Protein 6ZT4 (pdb70)

Radius of gyration: 31.02 Å; Cα contacts (8 Å, |Δi|>4): 1263; chains: 2; bounding box: 43×55×94 Å

Nearest PDB structures (foldseek):
  6zt4-assembly1_A  TM=1.006E+00  e=1.379E-36  Mycolicibacterium smegmatis MC2 155
  2bm6-assembly1_A  TM=9.956E-01  e=8.628E-24  Mycobacterium tuberculosis H37Rv
  5dqa-assembly3_C-2  TM=6.116E-01  e=6.466E-16  synthetic construct
  5dqa-assembly1_B-2  TM=6.205E-01  e=1.721E-15  synthetic construct
  2xt4-assembly1_A  TM=6.250E-01  e=3.344E-12  Xanthomonas albilineans

B-factor: mean 35.79, std 12.95, range [14.6, 88.9]

Secondary structure (DSSP, 8-state):
-EEES-EEES-B-TT-B-TT-EEES-EEES-B-TT-B-TT-EEES-EEES-B-TT-B-TT-EEES-B-TT-B-TT-B--S-EEES-B-TT-B-TT-B-TT-B-TT-B-TT-B-TT-B-TT-B-TT-B-TT-B-TT-B-TT-B-TT-B--TTHHHHSB-TT-EE-HHHHHHHHHHTT-EE-/-EEEEEEEES-B-TT-B-TT-EEEEEEEES-B-TT-B-TT-EEES-EEES-B-TT-B-TT-EEES-B-TT-B-TT-B--S-EEES-B-TT-B-TT-B-TT-B-TT-B-TT-B-TT-B-TT-B-TT-B-TT-B-TT-B-TT-B-TT-B--TTHHHHSB-TT-EE-HHHHHHHHHHTT-EE--

Sequence (361 aa):
TVWADEEFAGRRDFRDEDLSRIIRTERVVFTECDFSGVDLSESEHHGSAFRNCTFRRSTIWHSTFTNNCSLLGSVFTECRIRPVTFVECDFTLAVLGGCDLRAVDLSDCRLREVSLVGADLRKAVLRRADLTGSSRVQDARLEEADLRGTRVDPTTFWTTAKVRGAKIDIEQALAYAAAHGLAVHTVWADEEFAGRDFRDEDLSSRIRTERVVFTECDFSGVDLSESEHHGSAFRNCTFRRSTIWHSTFTNCSLLGSVFTECRIRPVTFVECDFTLAVLGGCDLRAVDLSDCRLREVSLVGADLRKAVLRRADLTGSSRVQDARLEEADLRGTRVDPTTFWTTAKVRGAKIDIEQALAYAAAHGLAVHG

Organism: Mycolicibacterium smegmatis (strain ATCC 700084 / mc(2)155) (NCBI:txid246196)

InterPro domains:
  IPR001646 Pentapeptide repeat [PF13599] (69-141)
  IPR051082 Pentapeptide repeat and BTB/POZ domain-containing protein [PTHR14136] (21-171)

Foldseek 3Di:
DEAEPEEAEPAECELPELDQYEYELYEYHQYECAQYEPDLYEYENYEQALYECHCYENENYAHANYENHLYEQHNYNYPPYHYHQYEDANYEQDLHECDQHECANYEQALYECALPEHDQYEHALYENENYHQANYEHDLYACENYHYDLCCLVGYHHHNYHYDPVVVQSNCVSVPDDRD/DEAEDEEAEQAECELPELDQYEYEQYEYYQYECANYEPHLYEYHNYEQALYEQHCYENENYAYANYENHLYEQHNYNYPPYHYHQYEDHNYEQDLHECDQHECDNYEQALYECHLPEHDQYEHALYENENYHAANYECALYANENYHYDLVCLVGHHHHNYHYDPVVVQSNCVSVPDPDDD

Solvent-accessible surface area: 16389 Å² total; per-residue (Å²): 122,81,52,38,97,93,125,35,72,63,108,77,1,128,115,77,108,20,41,176,7,88,0,34,128,0,35,4,36,116,2,41,2,22,34,1,54,3,17,79,3,67,2,53,29,2,8,2,96,83,2,35,0,106,168,0,11,1,81,107,1,43,2,33,110,3,25,1,62,14,0,36,3,33,121,10,132,5,78,60,21,66,12,61,113,3,42,5,12,98,1,54,4,20,58,4,51,4,102,62,5,67,3,16,62,2,95,1,94,91,0,21,0,52,36,0,25,0,81,124,0,36,0,84,139,4,26,2,24,38,16,162,7,105,80,0,87,0,34,92,0,8,0,72,48,6,152,22,39,95,80,5,6,78,51,8,97,9,161,24,0,80,0,37,49,127,12,0,29,38,13,0,54,31,49,29,8,37,45,107,126,78,60,41,97,76,119,57,74,61,31,90,19,136,113,85,110,15,37,173,10,92,0,35,138,0,32,2,32,112,2,47,2,25,34,0,54,3,16,85,2,67,1,46,37,3,10,2,95,80,1,32,3,101,151,0,30,2,106,89,2,42,6,25,95,4,28,1,67,15,0,34,6,47,97,10,159,6,89,78,23,64,17,63,106,4,47,4,13,96,0,53,5,19,58,4,58,3,89,64,8,72,3,16,63,3,93,2,73,83,0,18,0,49,33,0,15,1,89,132,0,52,1,78,124,4,25,2,17,39,15,126,6,84,94,0,107,0,46,91,0,14,0,52,44,7,154,21,39,90,81,6,6,77,41,8,90,10,162,24,0,78,0,37,76,139,10,0,43,35,12,0,54,28,40,29,7,39,44,68,111

Structure (mmCIF, N/CA/C/O backbone):
data_6ZT4
#
_entry.id   6ZT4
#
_cell.length_a   31.006
_cell.length_b   85.731
_cell.length_c   66.336
_cell.angle_alpha   90.000
_cell.angle_beta   92.400
_cell.angle_gamma   90.000
#
_symmetry.space_group_name_H-M   'P 1 21 1'
#
loop_
_entity.id
_entity.type
_entity.pdbx_description
1 polymer 'Pentapeptide repeat protein MfpA'
2 non-polymer 1,2-ETHANEDIOL
3 water water
#
loop_
_atom_site.group_PDB
_atom_site.id
_atom_site.type_symbol
_atom_site.label_atom_id
_atom_site.label_alt_id
_atom_site.label_comp_id
_atom_site.label_asym_id
_atom_site.label_entity_id
_atom_site.label_seq_id
_atom_site.pdbx_PDB_ins_code
_atom_site.Cartn_x
_atom_site.Cartn_y
_atom_site.Cartn_z
_atom_site.occupancy
_atom_site.B_iso_or_equiv
_atom_site.auth_seq_id
_atom_site.auth_comp_id
_atom_site.auth_asym_id
_atom_site.auth_atom_id
_atom_site.pdbx_PDB_model_num
ATOM 1 N N . THR A 1 11 ? -7.114 -9.429 65.887 1.00 51.69 10 THR A N 1
ATOM 2 C CA . THR A 1 11 ? -6.571 -10.802 65.600 1.00 48.82 10 THR A CA 1
ATOM 3 C C . THR A 1 11 ? -5.256 -10.669 64.831 1.00 45.39 10 THR A C 1
ATOM 4 O O . THR A 1 11 ? -5.265 -10.059 63.738 1.00 44.18 10 THR A O 1
ATOM 8 N N . VAL A 1 12 ? -4.179 -11.234 65.376 1.00 44.22 11 VAL A N 1
ATOM 9 C CA . VAL A 1 12 ? -2.804 -11.195 64.795 1.00 41.98 11 VAL A CA 1
ATOM 10 C C . VAL A 1 12 ? -2.246 -12.620 64.762 1.00 40.54 11 VAL A C 1
ATOM 11 O O . VAL A 1 12 ? -2.088 -13.179 65.863 1.00 42.41 11 VAL A O 1
ATOM 15 N N . TRP A 1 13 ? -1.972 -13.171 63.580 1.00 37.98 12 TRP A N 1
ATOM 16 C CA . TRP A 1 13 ? -1.286 -14.476 63.385 1.00 37.19 12 TRP A CA 1
ATOM 17 C C . TRP A 1 13 ? 0.172 -14.215 62.994 1.00 36.37 12 TRP A C 1
ATOM 18 O O . TRP A 1 13 ? 0.428 -13.370 62.114 1.00 35.36 12 TRP A O 1
ATOM 29 N N . ALA A 1 14 ? 1.104 -14.942 63.598 1.00 37.21 13 ALA A N 1
ATOM 30 C CA . ALA A 1 14 ? 2.549 -14.758 63.362 1.00 37.66 13 ALA A CA 1
ATOM 31 C C . ALA A 1 14 ? 3.249 -16.113 63.357 1.00 38.74 13 ALA A C 1
ATOM 32 O O . ALA A 1 14 ? 2.919 -16.929 64.214 1.00 39.39 13 ALA A O 1
ATOM 34 N N . ASP A 1 15 ? 4.216 -16.282 62.443 1.00 39.32 14 ASP A N 1
ATOM 35 C CA . ASP A 1 15 ? 5.197 -17.400 62.401 1.00 41.75 14 ASP A CA 1
ATOM 36 C C . ASP A 1 15 ? 4.453 -18.729 62.465 1.00 42.47 14 ASP A C 1
ATOM 37 O O . ASP A 1 15 ? 4.872 -19.588 63.235 1.00 44.72 14 ASP A O 1
ATOM 42 N N . GLU A 1 16 ? 3.366 -18.844 61.708 1.00 40.76 15 GLU A N 1
ATOM 43 C CA . GLU A 1 16 ? 2.499 -20.042 61.622 1.00 41.65 15 GLU A CA 1
ATOM 44 C C . GLU A 1 16 ? 2.533 -20.514 60.172 1.00 40.34 15 GLU A C 1
ATOM 45 O O . GLU A 1 16 ? 2.803 -19.688 59.277 1.00 38.62 15 GLU A O 1
ATOM 51 N N . GLU A 1 17 ? 2.233 -21.787 59.956 1.00 41.13 16 GLU A N 1
ATOM 52 C CA . GLU A 1 17 ? 1.952 -22.334 58.613 1.00 40.77 16 GLU A CA 1
ATOM 53 C C . GLU A 1 17 ? 0.559 -22.979 58.628 1.00 39.67 16 GLU A C 1
ATOM 54 O O . GLU A 1 17 ? 0.261 -23.754 59.571 1.00 40.51 16 GLU A O 1
ATOM 60 N N . PHE A 1 18 ? -0.290 -22.600 57.676 1.00 37.07 17 PHE A N 1
ATOM 61 C CA . PHE A 1 18 ? -1.620 -23.205 57.433 1.00 36.44 17 PHE A CA 1
ATOM 62 C C . PHE A 1 18 ? -1.581 -23.849 56.047 1.00 35.96 17 PHE A C 1
ATOM 63 O O . PHE A 1 18 ? -1.277 -23.137 55.078 1.00 35.21 17 PHE A O 1
ATOM 71 N N . ALA A 1 19 ? -1.871 -25.145 55.944 1.00 36.82 18 ALA A N 1
ATOM 72 C CA . ALA A 1 19 ? -1.972 -25.874 54.663 1.00 36.91 18 ALA A CA 1
ATOM 73 C C . ALA A 1 19 ? -3.357 -26.523 54.548 1.00 36.63 18 ALA A C 1
ATOM 74 O O . ALA A 1 19 ? -3.840 -27.101 55.573 1.00 38.13 18 ALA A O 1
ATOM 76 N N . GLY A 1 20 ? -3.955 -26.408 53.366 1.00 35.31 19 GLY A N 1
ATOM 77 C CA . GLY A 1 20 ? -5.212 -27.068 52.980 1.00 35.80 19 GLY A CA 1
ATOM 78 C C . GLY A 1 20 ? -6.378 -26.659 53.861 1.00 35.35 19 GLY A C 1
ATOM 79 O O . GLY A 1 20 ? -7.269 -27.510 54.132 1.00 36.61 19 GLY A O 1
ATOM 80 N N . ARG A 1 21 ? -6.388 -25.401 54.308 1.00 33.82 20 ARG A N 1
ATOM 81 C CA A ARG A 1 21 ? -7.430 -24.847 55.213 0.50 33.87 20 ARG A CA 1
ATOM 82 C CA B ARG A 1 21 ? -7.437 -24.859 55.212 0.50 33.78 20 ARG A CA 1
ATOM 83 C C . ARG A 1 21 ? -8.556 -24.273 54.345 1.00 33.29 20 ARG A C 1
ATOM 84 O O . ARG A 1 21 ? -8.250 -23.653 53.298 1.00 31.94 20 ARG A O 1
ATOM 99 N N . ASP A 1 22 ? -9.796 -24.503 54.752 1.00 34.45 21 ASP A N 1
ATOM 100 C CA . ASP A 1 22 ? -11.016 -23.930 54.138 1.00 34.94 21 ASP A CA 1
ATOM 101 C C . ASP A 1 22 ? -11.390 -22.698 54.954 1.00 35.13 21 ASP A C 1
ATOM 102 O O . ASP A 1 22 ? -11.786 -22.871 56.114 1.00 36.40 21 ASP A O 1
ATOM 107 N N . PHE A 1 23 ? -11.246 -21.503 54.373 1.00 34.20 22 PHE A N 1
ATOM 108 C CA . PHE A 1 23 ? -11.637 -20.215 55.008 1.00 35.06 22 PHE A CA 1
ATOM 109 C C . PHE A 1 23 ? -12.893 -19.643 5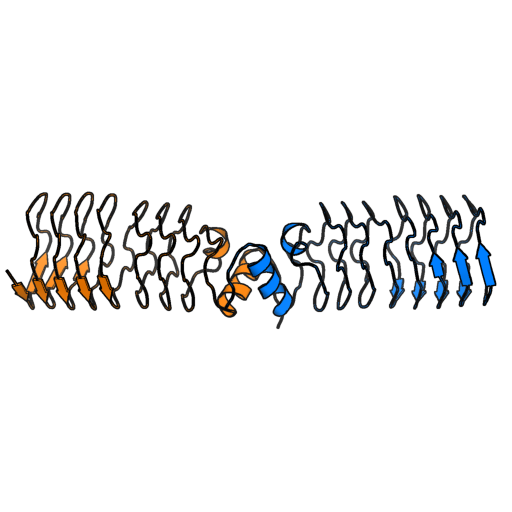4.342 1.00 37.25 22 PHE A C 1
ATOM 110 O O . PHE A 1 23 ? -13.285 -18.512 54.680 1.00 38.39 22 PHE A O 1
ATOM 118 N N . ARG A 1 24 ? -13.533 -20.404 53.454 1.00 38.13 23 ARG A N 1
ATOM 119 C CA . ARG A 1 24 ? -14.573 -19.868 52.541 1.00 40.71 23 ARG A CA 1
ATOM 120 C C . ARG A 1 24 ? -15.604 -19.056 53.316 1.00 44.15 23 ARG A C 1
ATOM 121 O O . ARG A 1 24 ? -16.040 -19.496 54.396 1.00 45.30 23 ARG A O 1
ATOM 129 N N . ASP A 1 25 ? -15.919 -17.881 52.758 1.00 46.66 24 ASP A N 1
ATOM 130 C CA . ASP A 1 25 ? -16.992 -16.943 53.185 1.00 51.33 24 ASP A CA 1
ATOM 131 C C . ASP A 1 25 ? -16.825 -16.580 54.664 1.00 52.28 24 ASP A C 1
ATOM 132 O O . ASP A 1 25 ? -17.796 -16.097 55.229 1.00 55.77 24 ASP A O 1
ATOM 137 N N . GLU A 1 26 ? -15.627 -16.745 55.241 1.00 49.85 25 GLU A N 1
ATOM 138 C CA . GLU A 1 26 ? -15.296 -16.282 56.616 1.00 51.31 25 GLU A CA 1
ATOM 139 C C . GLU A 1 26 ? -14.997 -14.783 56.569 1.00 51.30 25 GLU A C 1
ATOM 140 O O . GLU A 1 26 ? -14.575 -14.275 55.529 1.00 49.55 25 GLU A O 1
ATOM 146 N N . ASP A 1 27 ? -15.244 -14.109 57.684 1.00 32.44 26 ASP A N 1
ATOM 147 C CA . ASP A 1 27 ? -14.956 -12.669 57.863 1.00 32.19 26 ASP A CA 1
ATOM 148 C C . ASP A 1 27 ? -13.569 -12.540 58.498 1.00 30.32 26 ASP A C 1
ATOM 149 O O . ASP A 1 27 ? -13.452 -12.683 59.730 1.00 31.12 26 ASP A O 1
ATO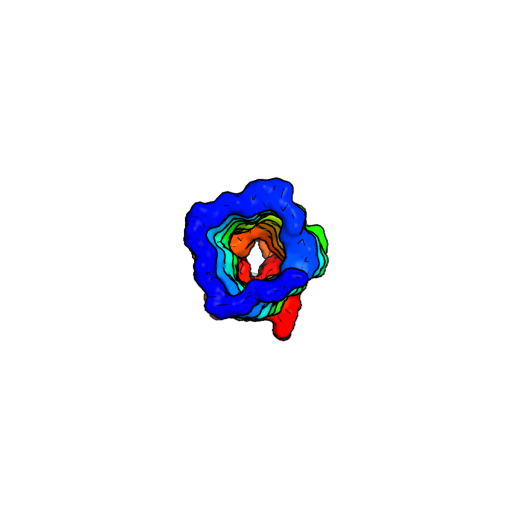M 154 N N . LEU A 1 28 ? -12.573 -12.276 57.674 1.00 28.29 27 LEU A N 1
ATOM 155 C CA . LEU A 1 28 ? -11.174 -12.078 58.100 1.00 27.07 27 LEU A CA 1
ATOM 156 C C . LEU A 1 28 ? -10.830 -10.593 57.957 1.00 26.67 27 LEU A C 1
ATOM 157 O O . LEU A 1 28 ? -9.634 -10.278 57.806 1.00 25.33 27 LEU A O 1
ATOM 162 N N . SER A 1 29 ? -11.831 -9.698 57.985 1.00 27.07 28 SER A N 1
ATOM 163 C CA . SER A 1 29 ? -11.560 -8.250 57.821 1.00 26.47 28 SER A CA 1
ATOM 164 C C . SER A 1 29 ? -10.648 -7.800 58.968 1.00 27.20 28 SER A C 1
ATOM 165 O O . SER A 1 29 ? -10.827 -8.269 60.107 1.00 26.77 28 SER A O 1
ATOM 168 N N . ARG A 1 30 ? -9.653 -6.974 58.636 1.00 27.00 29 ARG A N 1
ATOM 169 C CA . ARG A 1 30 ? -8.722 -6.326 59.597 1.00 28.64 29 ARG A CA 1
ATOM 170 C C . ARG A 1 30 ? -7.830 -7.320 60.330 1.00 28.34 29 ARG A C 1
ATOM 171 O O . ARG A 1 30 ? -7.258 -6.927 61.320 1.00 29.37 29 ARG A O 1
ATOM 179 N N A ILE A 1 31 ? -7.722 -8.561 59.865 0.50 27.29 30 ILE A N 1
ATOM 180 N N B ILE A 1 31 ? -7.724 -8.568 59.874 0.50 27.52 30 ILE A N 1
ATOM 181 C CA A ILE A 1 31 ? -6.738 -9.520 60.438 0.50 27.55 30 ILE A CA 1
ATOM 182 C CA B ILE A 1 31 ? -6.732 -9.508 60.469 0.50 27.94 30 ILE A CA 1
ATOM 183 C C A ILE A 1 31 ? -5.334 -9.010 60.072 0.50 27.12 30 ILE A C 1
ATOM 184 C C B ILE A 1 31 ? -5.334 -9.006 60.078 0.50 27.33 30 ILE A C 1
ATOM 185 O O A ILE A 1 31 ? -5.197 -8.331 59.028 0.50 25.95 30 ILE A O 1
ATOM 186 O O B ILE A 1 31 ? -5.200 -8.334 59.027 0.50 26.13 30 ILE A O 1
ATOM 195 N N . ARG A 1 32 ? -4.355 -9.265 60.935 1.00 27.84 31 ARG A N 1
ATOM 196 C CA . ARG A 1 32 ? -2.928 -8.991 60.655 1.00 28.08 31 ARG A CA 1
ATOM 197 C C . ARG A 1 32 ? -2.167 -10.324 60.643 1.00 27.57 31 ARG A C 1
ATOM 198 O O . ARG A 1 32 ? -2.426 -11.136 61.538 1.00 27.37 31 ARG A O 1
ATOM 206 N N . THR A 1 33 ? -1.304 -10.548 59.641 1.00 26.46 32 THR A N 1
ATOM 207 C CA . THR A 1 33 ? -0.402 -11.728 59.573 1.00 27.54 32 THR A CA 1
ATOM 208 C C . THR A 1 33 ? 1.026 -11.232 59.395 1.00 28.52 32 THR A C 1
ATOM 209 O O . THR A 1 33 ? 1.244 -10.262 58.620 1.00 27.90 32 THR A O 1
ATOM 213 N N . GLU A 1 34 ? 1.938 -11.835 60.141 1.00 30.56 33 GLU A N 1
ATOM 214 C CA . GLU A 1 34 ? 3.388 -11.534 60.104 1.00 32.34 33 GLU A CA 1
ATOM 215 C C . GLU A 1 34 ? 4.125 -12.867 59.956 1.00 32.39 33 GLU A C 1
ATOM 216 O O . GLU A 1 34 ? 4.033 -13.716 60.863 1.00 32.61 33 GLU A O 1
ATOM 222 N N . ARG A 1 35 ? 4.767 -13.053 58.799 1.00 31.57 34 ARG A N 1
ATOM 223 C CA . ARG A 1 35 ? 5.528 -14.273 58.442 1.00 32.55 34 ARG A CA 1
ATOM 224 C C . ARG A 1 35 ? 4.625 -15.497 58.632 1.00 31.55 34 ARG A C 1
ATOM 225 O O . ARG A 1 35 ? 5.063 -16.462 59.245 1.00 32.96 34 ARG A O 1
ATOM 233 N N . VAL A 1 36 ? 3.405 -15.448 58.108 1.00 29.36 35 VAL A N 1
ATOM 234 C CA . VAL A 1 36 ? 2.490 -16.624 58.019 1.00 29.35 35 VAL A CA 1
ATOM 235 C C . VAL A 1 36 ? 2.577 -17.208 56.600 1.00 28.84 35 VAL A C 1
ATOM 236 O O . VAL A 1 36 ? 2.618 -16.420 55.628 1.00 27.61 35 VAL A O 1
ATOM 240 N N . VAL A 1 37 ? 2.667 -18.543 56.492 1.00 29.83 36 VAL A N 1
ATOM 241 C CA . VAL A 1 37 ? 2.609 -19.278 55.195 1.00 29.80 36 VAL A CA 1
ATOM 242 C C . VAL A 1 37 ? 1.226 -19.912 55.090 1.00 29.32 36 VAL A C 1
ATOM 243 O O . VAL A 1 37 ? 0.861 -20.715 55.993 1.00 29.74 36 VAL A O 1
ATOM 247 N N . PHE A 1 38 ? 0.492 -19.551 54.032 1.00 27.91 37 PHE A N 1
ATOM 248 C CA . PHE A 1 38 ? -0.761 -20.221 53.625 1.00 27.84 37 PHE A CA 1
ATOM 249 C C . PHE A 1 38 ? -0.452 -21.037 52.373 1.00 28.60 37 PHE A C 1
ATOM 250 O O . PHE A 1 38 ? -0.137 -20.423 51.344 1.00 27.46 37 PHE A O 1
ATOM 258 N N . THR A 1 39 ? -0.555 -22.362 52.443 1.00 30.27 38 THR A N 1
ATOM 259 C CA . THR A 1 39 ? -0.373 -23.263 51.275 1.00 31.63 38 THR A CA 1
ATOM 260 C C . THR A 1 39 ? -1.701 -23.927 50.908 1.00 32.13 38 THR A C 1
ATOM 261 O O . THR A 1 39 ? -2.272 -24.644 51.756 1.00 32.07 38 THR A O 1
ATOM 265 N N . GLU A 1 40 ? -2.167 -23.687 49.679 1.00 31.69 39 GLU A N 1
ATOM 266 C CA . GLU A 1 40 ? -3.386 -24.321 49.110 1.00 33.30 39 GLU A CA 1
ATOM 267 C C . GLU A 1 40 ? -4.588 -24.090 50.040 1.00 32.80 39 GLU A C 1
ATOM 268 O O . GLU A 1 40 ? -5.343 -25.043 50.286 1.00 34.30 39 GLU A O 1
ATOM 274 N N . CYS A 1 41 ? -4.729 -22.868 50.553 1.00 31.11 40 CYS A N 1
ATOM 275 C CA . CYS A 1 41 ? -5.868 -22.417 51.385 1.00 30.87 40 CYS A CA 1
ATOM 276 C C . CYS A 1 41 ? -6.929 -21.767 50.490 1.00 29.89 40 CYS A C 1
ATOM 277 O O . CYS A 1 41 ? -6.582 -21.232 49.410 1.00 28.11 40 CYS A O 1
ATOM 280 N N . ASP A 1 42 ? -8.193 -21.981 50.864 1.00 30.38 41 ASP A N 1
ATOM 281 C CA . ASP A 1 42 ? -9.384 -21.568 50.086 1.00 30.45 41 ASP A CA 1
ATOM 282 C C . ASP A 1 42 ? -9.954 -20.319 50.756 1.00 28.98 41 ASP A C 1
ATOM 283 O O . ASP A 1 42 ? -10.599 -20.449 51.818 1.00 29.56 41 ASP A O 1
ATOM 288 N N . PHE A 1 43 ? -9.698 -19.158 50.165 1.00 27.56 42 PHE A N 1
ATOM 289 C CA . PHE A 1 43 ? -10.215 -17.847 50.622 1.00 26.68 42 PHE A CA 1
ATOM 290 C C . PHE A 1 43 ? -11.360 -17.391 49.703 1.00 27.18 42 PHE A C 1
ATOM 291 O O . PHE A 1 43 ? -11.706 -16.186 49.710 1.00 26.49 42 PHE A O 1
ATOM 299 N N . SER A 1 44 ? -11.973 -18.312 48.959 1.00 28.44 43 SER A N 1
ATOM 300 C CA . SER A 1 44 ? -13.119 -18.003 48.061 1.00 29.60 43 SER A CA 1
ATOM 301 C C . SER A 1 44 ? -14.195 -17.266 48.859 1.00 29.29 43 SER A C 1
ATOM 302 O O . SER A 1 44 ? -14.616 -17.806 49.902 1.00 30.06 43 SER A O 1
ATOM 305 N N . GLY A 1 45 ? -14.617 -16.101 48.370 1.00 28.99 44 GLY A N 1
ATOM 306 C CA . GLY A 1 45 ? -15.690 -15.291 48.972 1.00 30.07 44 GLY A CA 1
ATOM 307 C C . GLY A 1 45 ? -15.350 -14.711 50.338 1.00 29.70 44 GLY A C 1
ATOM 308 O O . GLY A 1 45 ? -16.265 -14.162 50.973 1.00 31.55 44 GLY A O 1
ATOM 309 N N . VAL A 1 46 ? -14.085 -14.739 50.771 1.00 28.02 45 VAL A N 1
ATOM 310 C CA . VAL A 1 46 ? -13.699 -14.242 52.115 1.00 27.34 45 VAL A CA 1
ATOM 311 C C . VAL A 1 46 ? -13.692 -12.719 52.076 1.00 25.75 45 VAL A C 1
ATOM 312 O O . VAL A 1 46 ? -13.262 -12.174 51.084 1.00 24.68 45 VAL A O 1
ATOM 316 N N . ASP A 1 47 ? -14.098 -12.074 53.161 1.00 25.77 46 ASP A N 1
ATOM 317 C CA . ASP A 1 47 ? -13.823 -10.630 53.378 1.00 25.44 46 ASP A CA 1
ATOM 318 C C . ASP A 1 47 ? -12.449 -10.525 54.059 1.00 24.30 46 ASP A C 1
ATOM 319 O O . ASP A 1 47 ? -12.349 -10.903 55.242 1.00 25.20 46 ASP A O 1
ATOM 324 N N . LEU A 1 48 ? -11.434 -10.088 53.315 1.00 23.04 47 LEU A N 1
ATOM 325 C CA . LEU A 1 48 ? -10.080 -9.763 53.841 1.00 22.57 47 LEU A CA 1
ATOM 326 C C . LEU A 1 48 ? -9.854 -8.254 53.761 1.00 22.15 47 LEU A C 1
ATOM 327 O O . LEU A 1 48 ? -8.700 -7.837 53.786 1.00 21.25 47 LEU A O 1
ATOM 332 N N . SER A 1 49 ? -10.929 -7.465 53.719 1.00 23.07 48 SER A N 1
ATOM 333 C CA . SER A 1 49 ? -10.814 -5.994 53.622 1.00 23.47 48 SER A CA 1
ATOM 334 C C . SER A 1 49 ? -10.015 -5.474 54.821 1.00 23.97 48 SER A C 1
ATOM 335 O O . SER A 1 49 ? -10.196 -5.941 55.994 1.00 24.32 48 SER A O 1
ATOM 338 N N . GLU A 1 50 ? -9.182 -4.486 54.533 1.00 24.27 49 GLU A N 1
ATOM 339 C CA . GLU A 1 50 ? -8.429 -3.701 55.541 1.00 25.73 49 GLU A CA 1
ATOM 340 C C . GLU A 1 50 ? -7.509 -4.616 56.339 1.00 24.25 49 GLU A C 1
ATOM 341 O O . GLU A 1 50 ? -7.330 -4.346 57.501 1.00 23.87 49 GLU A O 1
ATOM 347 N N . SER A 1 51 ? -7.088 -5.740 55.764 1.00 23.50 50 SER A N 1
ATOM 348 C CA . SER A 1 51 ? -6.140 -6.662 56.424 1.00 23.03 50 SER A CA 1
ATOM 349 C C . SER A 1 51 ? -4.718 -6.149 56.206 1.00 22.97 50 SER A C 1
ATOM 350 O O . SER A 1 51 ? -4.497 -5.210 55.396 1.00 22.14 50 SER A O 1
ATOM 353 N N . GLU A 1 52 ? -3.769 -6.742 56.917 1.00 23.27 51 GLU A N 1
ATOM 354 C CA . GLU A 1 52 ? -2.374 -6.269 56.899 1.00 24.27 51 GLU A CA 1
ATOM 355 C C . GLU A 1 52 ? -1.476 -7.501 56.997 1.00 24.18 51 GLU A C 1
ATOM 356 O O . GLU A 1 52 ? -1.710 -8.361 57.862 1.00 23.69 51 GLU A O 1
ATOM 362 N N . HIS A 1 53 ? -0.540 -7.608 56.055 1.00 23.89 52 HIS A N 1
ATOM 363 C CA . HIS A 1 53 ? 0.364 -8.776 55.910 1.00 23.98 52 HIS A CA 1
ATOM 364 C C . HIS A 1 53 ? 1.788 -8.276 55.732 1.00 24.57 52 HIS A C 1
ATOM 365 O O . HIS A 1 53 ? 1.998 -7.447 54.853 1.00 24.31 52 HIS A O 1
ATOM 372 N N . HIS A 1 54 ? 2.701 -8.740 56.574 1.00 26.24 53 HIS A N 1
ATOM 373 C CA . HIS A 1 54 ? 4.140 -8.422 56.482 1.00 27.71 53 HIS A CA 1
ATOM 374 C C . HIS A 1 54 ? 4.893 -9.751 56.387 1.00 27.40 53 HIS A C 1
ATOM 375 O O . HIS A 1 54 ? 4.822 -10.511 57.336 1.00 27.62 53 HIS A O 1
ATOM 382 N N . GLY A 1 55 ? 5.524 -10.031 55.249 1.00 26.65 54 GLY A N 1
ATOM 383 C CA . GLY A 1 55 ? 6.436 -11.184 55.093 1.00 28.05 54 GLY A CA 1
ATOM 384 C C . GLY A 1 55 ? 5.683 -12.500 55.052 1.00 27.33 54 GLY A C 1
ATOM 385 O O . GLY A 1 55 ? 6.280 -13.523 55.353 1.00 28.39 54 GLY A O 1
ATOM 386 N N . SER A 1 56 ? 4.390 -12.449 54.707 1.00 25.46 55 SER A N 1
ATOM 387 C CA . SER A 1 56 ? 3.499 -13.631 54.620 1.00 25.39 55 SER A CA 1
ATOM 388 C C . SER A 1 56 ? 3.538 -14.195 53.198 1.00 25.01 55 SER A C 1
ATOM 389 O O . SER A 1 56 ? 4.023 -13.513 52.294 1.00 24.51 55 SER A O 1
ATOM 392 N N . ALA A 1 57 ? 3.133 -15.459 53.042 1.00 26.16 56 ALA A N 1
ATOM 393 C CA . ALA A 1 57 ? 3.103 -16.170 51.743 1.00 26.42 56 ALA A CA 1
ATOM 394 C C . ALA A 1 57 ? 1.738 -16.834 51.578 1.00 26.06 56 ALA A C 1
ATOM 395 O O . ALA A 1 57 ? 1.282 -17.546 52.511 1.00 26.83 56 ALA A O 1
ATOM 397 N N . PHE A 1 58 ? 1.136 -16.606 50.410 1.00 25.13 57 PHE A N 1
ATOM 398 C CA . PHE A 1 58 ? -0.125 -17.227 49.938 1.00 25.33 57 PHE A CA 1
ATOM 399 C C . PHE A 1 58 ? 0.216 -18.012 48.671 1.00 26.08 57 PHE A C 1
ATOM 400 O O . PHE A 1 58 ? 0.260 -17.457 47.566 1.00 25.75 57 PHE A O 1
ATOM 408 N N . ARG A 1 59 ? 0.530 -19.289 48.843 1.00 28.12 58 ARG A N 1
ATOM 409 C CA . ARG A 1 59 ? 1.063 -20.164 47.775 1.00 29.76 58 ARG A CA 1
ATOM 410 C C . ARG A 1 59 ? -0.062 -21.056 47.240 1.00 30.02 58 ARG A C 1
ATOM 411 O O . ARG A 1 59 ? -0.603 -21.868 48.027 1.00 29.74 58 ARG A O 1
ATOM 419 N N . ASN A 1 60 ? -0.407 -20.895 45.956 1.00 29.38 59 ASN A N 1
ATOM 420 C CA . ASN A 1 60 ? -1.435 -21.724 45.278 1.00 30.58 59 ASN A CA 1
ATOM 421 C C . ASN A 1 60 ? -2.736 -21.658 46.077 1.00 29.83 59 ASN A C 1
ATOM 422 O O . ASN A 1 60 ? -3.392 -22.693 46.199 1.00 30.39 59 ASN A O 1
ATOM 427 N N . CYS A 1 61 ? -3.054 -20.493 46.644 1.00 27.92 60 CYS A N 1
ATOM 428 C CA . CYS A 1 61 ? -4.319 -20.217 47.371 1.00 28.24 60 CYS A CA 1
ATOM 429 C C . CYS A 1 61 ? -5.349 -19.700 46.364 1.00 28.02 60 CYS A C 1
ATOM 430 O O . CYS A 1 61 ? -4.932 -19.214 45.293 1.00 27.68 60 CYS A O 1
ATOM 433 N N . THR A 1 62 ? -6.647 -19.784 46.659 1.00 28.35 61 THR A N 1
ATOM 434 C CA . THR A 1 62 ? -7.656 -19.121 45.793 1.00 27.78 61 THR A CA 1
ATOM 435 C C . THR A 1 62 ? -8.296 -17.986 46.574 1.00 26.08 61 THR A C 1
ATOM 436 O O . THR A 1 62 ? -8.783 -18.177 47.704 1.00 25.32 61 THR A O 1
ATOM 440 N N . PHE A 1 63 ? -8.310 -16.825 45.930 1.00 25.20 62 PHE A N 1
ATOM 441 C CA . PHE A 1 63 ? -8.990 -15.608 46.399 1.00 24.87 62 PHE A CA 1
ATOM 442 C C . PHE A 1 63 ? -10.196 -15.329 45.501 1.00 26.44 62 PHE A C 1
ATOM 443 O O . PHE A 1 63 ? -10.655 -14.183 45.494 1.00 25.33 62 PHE A O 1
ATOM 451 N N . ARG A 1 64 ? -10.674 -16.337 44.777 1.00 27.50 63 ARG A N 1
ATOM 452 C CA . ARG A 1 64 ? -11.817 -16.184 43.848 1.00 29.65 63 ARG A CA 1
ATOM 453 C C . ARG A 1 64 ? -12.994 -15.543 44.591 1.00 28.99 63 ARG A C 1
ATOM 454 O O . ARG A 1 64 ? -13.433 -16.077 45.623 1.00 28.33 63 ARG A O 1
ATOM 462 N N . ARG A 1 65 ? -13.477 -14.426 44.058 1.00 28.72 64 ARG A N 1
ATOM 463 C CA . ARG A 1 65 ? -14.689 -13.706 44.526 1.00 29.88 64 ARG A CA 1
ATOM 464 C C . ARG A 1 65 ? -14.511 -13.193 45.958 1.00 28.28 64 ARG A C 1
ATOM 465 O O . ARG A 1 65 ? -15.527 -12.803 46.559 1.00 29.50 64 ARG A O 1
ATOM 473 N N . SER A 1 66 ? -13.271 -13.089 46.443 1.00 25.59 65 SER A N 1
ATOM 474 C CA . SER A 1 66 ? -12.965 -12.536 47.778 1.00 24.07 65 SER A CA 1
ATOM 475 C C . SER A 1 66 ? -12.857 -11.013 47.668 1.00 22.35 65 SER A C 1
ATOM 476 O O . SER A 1 66 ? -12.846 -10.500 46.543 1.00 21.62 65 SER A O 1
ATOM 479 N N . THR A 1 67 ? -12.740 -10.335 48.799 1.00 21.61 66 THR A N 1
ATOM 480 C CA . THR A 1 67 ? -12.454 -8.887 48.836 1.00 21.28 66 THR A CA 1
ATOM 481 C C . THR A 1 67 ? -11.176 -8.655 49.638 1.00 20.45 66 THR A C 1
ATOM 482 O O . THR A 1 67 ? -11.145 -9.100 50.799 1.00 21.10 66 THR A O 1
ATOM 486 N N . ILE A 1 68 ? -10.181 -7.992 49.053 1.00 19.95 67 ILE A N 1
ATOM 487 C CA . ILE A 1 68 ? -8.907 -7.661 49.754 1.00 19.28 67 ILE A CA 1
ATOM 488 C C . ILE A 1 68 ? -8.680 -6.153 49.757 1.00 19.63 67 ILE A C 1
ATOM 489 O O . ILE A 1 68 ? -7.560 -5.713 50.144 1.00 18.61 67 ILE A O 1
ATOM 494 N N . TRP A 1 69 ? -9.659 -5.367 49.310 1.00 19.52 68 TRP A N 1
ATOM 495 C CA . TRP A 1 69 ? -9.397 -3.927 49.151 1.00 20.19 68 TRP A CA 1
ATOM 496 C C . TRP A 1 69 ? -9.065 -3.255 50.495 1.00 20.94 68 TRP A C 1
ATOM 497 O O . TRP A 1 69 ? -9.476 -3.756 51.581 1.00 20.95 68 TRP A O 1
ATOM 508 N N . HIS A 1 70 ? -8.276 -2.180 50.400 1.00 22.02 69 HIS A N 1
ATOM 509 C CA . HIS A 1 70 ? -7.796 -1.332 51.515 1.00 23.57 69 HIS A CA 1
ATOM 510 C C . HIS A 1 70 ? -6.888 -2.154 52.439 1.00 23.12 69 HIS A C 1
ATOM 511 O O . HIS A 1 70 ? -6.662 -1.715 53.571 1.00 24.26 69 HIS A O 1
ATOM 518 N N . SER A 1 71 ? -6.428 -3.311 51.973 1.00 22.15 70 SER A N 1
ATOM 519 C CA . SER A 1 71 ? -5.412 -4.121 52.677 1.00 22.10 70 SER A CA 1
ATOM 520 C C . SER A 1 71 ? -4.000 -3.564 52.396 1.00 22.04 70 SER A C 1
ATOM 521 O O . SER A 1 71 ? -3.796 -2.757 51.430 1.00 21.61 70 SER A O 1
ATOM 524 N N . THR A 1 72 ? -3.047 -3.943 53.240 1.00 22.07 71 THR A N 1
ATOM 525 C CA . THR A 1 72 ? -1.614 -3.660 53.027 1.00 21.88 71 THR A CA 1
ATOM 526 C C . THR A 1 72 ? -0.871 -4.987 53.033 1.00 20.98 71 THR A C 1
ATOM 527 O O . THR A 1 72 ? -1.003 -5.719 54.003 1.00 22.33 71 THR A O 1
ATOM 531 N N . PHE A 1 73 ? -0.119 -5.243 51.993 1.00 20.12 72 PHE A N 1
ATOM 532 C CA . PHE A 1 73 ? 0.776 -6.425 51.892 1.00 20.44 72 PHE A CA 1
ATOM 533 C C . PHE A 1 73 ? 2.192 -5.917 51.667 1.00 21.16 72 PHE A C 1
ATOM 534 O O . PHE A 1 73 ? 2.405 -5.259 50.618 1.00 21.38 72 PHE A O 1
ATOM 542 N N . THR A 1 74 ? 3.119 -6.172 52.594 1.00 22.07 73 THR A N 1
ATOM 543 C CA . THR A 1 74 ? 4.518 -5.781 52.399 1.00 23.18 73 THR A CA 1
ATOM 544 C C . THR A 1 74 ? 5.392 -7.042 52.386 1.00 23.50 73 THR A C 1
ATOM 545 O O . THR A 1 74 ? 5.241 -7.899 53.299 1.00 23.77 73 THR A O 1
ATOM 549 N N A ASN A 1 75 ? 6.288 -7.141 51.395 0.50 23.74 74 ASN A N 1
ATOM 550 N N B ASN A 1 75 ? 6.259 -7.141 51.374 0.50 23.86 74 ASN A N 1
ATOM 551 C CA A ASN A 1 75 ? 7.280 -8.246 51.266 0.50 24.86 74 ASN A CA 1
ATOM 552 C CA B ASN A 1 75 ? 7.282 -8.212 51.267 0.50 25.14 74 ASN A CA 1
ATOM 553 C C A ASN A 1 75 ? 6.539 -9.585 51.337 0.50 24.18 74 ASN A C 1
ATOM 554 C C B ASN A 1 75 ? 6.546 -9.567 51.338 0.50 24.34 74 ASN A C 1
ATOM 555 O O A ASN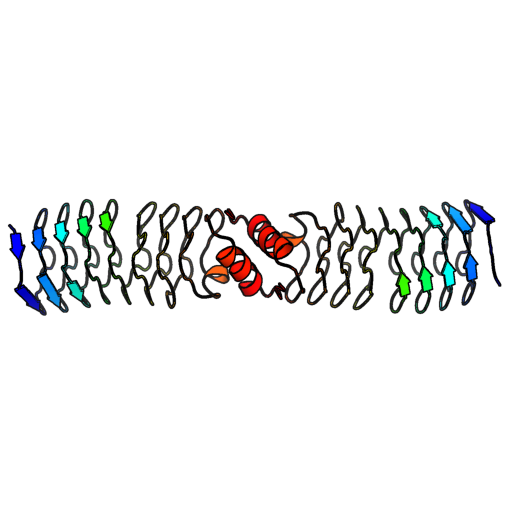 A 1 75 ? 7.002 -10.505 52.045 0.50 25.19 74 ASN A O 1
ATOM 556 O O B ASN A 1 75 ? 7.014 -10.486 52.044 0.50 25.36 74 ASN A O 1
ATOM 565 N N . CYS A 1 76 ? 5.387 -9.664 50.666 1.00 22.59 75 CYS A N 1
ATOM 566 C CA . CYS A 1 76 ? 4.537 -10.874 50.640 1.00 22.34 75 CYS A CA 1
ATOM 567 C C . CYS A 1 76 ? 4.733 -11.626 49.325 1.00 22.54 75 CYS A C 1
ATOM 568 O O . CYS A 1 76 ? 5.094 -11.004 48.321 1.00 22.25 75 CYS A O 1
ATOM 571 N N . SER A 1 77 ? 4.528 -12.951 49.366 1.00 23.26 76 SER A N 1
ATOM 572 C CA . SER A 1 77 ? 4.441 -13.824 48.170 1.00 23.65 76 SER A CA 1
ATOM 573 C C . SER A 1 77 ? 2.981 -14.211 47.947 1.00 23.02 76 SER A C 1
ATOM 574 O O . SER A 1 77 ? 2.307 -14.542 48.938 1.00 22.76 76 SER A O 1
ATOM 577 N N . LEU A 1 78 ? 2.530 -14.113 46.695 1.00 22.99 77 LEU A N 1
ATOM 578 C CA . LEU A 1 78 ? 1.204 -14.586 46.215 1.00 23.11 77 LEU A CA 1
ATOM 579 C C . LEU A 1 78 ? 1.418 -15.740 45.222 1.00 24.68 77 LEU A C 1
ATOM 580 O O . LEU A 1 78 ? 0.526 -15.980 44.409 1.00 25.75 77 LEU A O 1
ATOM 585 N N . LEU A 1 79 ? 2.562 -16.424 45.284 1.00 26.30 78 LEU A N 1
ATOM 586 C CA . LEU A 1 79 ? 2.995 -17.451 44.300 1.00 27.74 78 LEU A CA 1
ATOM 587 C C . LEU A 1 79 ? 1.814 -18.330 43.860 1.00 28.05 78 LEU A C 1
ATOM 588 O O . LEU A 1 79 ? 1.241 -19.012 44.713 1.00 28.81 78 LEU A O 1
ATOM 593 N N . GLY A 1 80 ? 1.478 -18.327 42.571 1.00 28.04 79 GLY A N 1
ATOM 594 C CA . GLY A 1 80 ? 0.497 -19.259 41.973 1.00 29.42 79 GLY A CA 1
ATOM 595 C C . GLY A 1 80 ? -0.933 -19.064 42.455 1.00 28.24 79 GLY A C 1
ATOM 596 O O . GLY A 1 80 ? -1.787 -19.888 42.095 1.00 29.15 79 GLY A O 1
ATOM 597 N N . SER A 1 81 ? -1.224 -18.028 43.242 1.00 26.61 80 SER A N 1
ATOM 598 C CA . SER A 1 81 ? -2.584 -17.823 43.804 1.00 25.92 80 SER A CA 1
ATOM 599 C C . SER A 1 81 ? -3.526 -17.251 42.733 1.00 25.95 80 SER A C 1
ATOM 600 O O . SER A 1 81 ? -3.060 -16.600 41.770 1.00 25.67 80 SER A O 1
ATOM 603 N N . VAL A 1 82 ? -4.825 -17.502 42.895 1.00 26.67 81 VAL A N 1
ATOM 604 C CA . VAL A 1 82 ? -5.876 -17.191 41.878 1.00 26.67 81 VAL A CA 1
ATOM 605 C C . VAL A 1 82 ? -6.737 -16.053 42.408 1.00 24.96 81 VAL A C 1
ATOM 606 O O . VAL A 1 82 ? -7.259 -16.163 43.553 1.00 24.50 81 VAL A O 1
ATOM 610 N N . PHE A 1 83 ? -6.837 -14.983 41.630 1.00 24.11 82 PHE A N 1
ATOM 611 C CA . PHE A 1 83 ? -7.501 -13.736 42.045 1.00 23.01 82 PHE A CA 1
ATOM 612 C C . PHE A 1 83 ? -8.710 -13.423 41.165 1.00 24.45 82 PHE A C 1
ATOM 613 O O . PHE A 1 83 ? -9.150 -12.258 41.200 1.00 24.04 82 PHE A O 1
ATOM 621 N N . THR A 1 84 ? -9.244 -14.419 40.459 1.00 25.55 83 THR A N 1
ATOM 622 C CA . THR A 1 84 ? -10.370 -14.257 39.518 1.00 27.17 83 THR A CA 1
ATOM 623 C C . THR A 1 84 ? -11.545 -13.634 40.283 1.00 27.49 83 THR A C 1
ATOM 624 O O . THR A 1 84 ? -12.002 -14.233 41.296 1.00 27.13 83 THR A O 1
ATOM 628 N N . GLU A 1 85 ? -12.046 -12.494 39.780 1.00 28.42 84 GLU A N 1
ATOM 629 C CA . GLU A 1 85 ? -13.226 -11.760 40.302 1.00 29.26 84 GLU A CA 1
ATOM 630 C C . GLU A 1 85 ? -13.035 -11.360 41.762 1.00 27.35 84 GLU A C 1
ATOM 631 O O . GLU A 1 85 ? -14.030 -11.126 42.448 1.00 27.96 84 GLU A O 1
ATOM 637 N N . CYS A 1 86 ? -11.789 -11.221 42.213 1.00 25.36 85 CYS A N 1
ATOM 638 C CA . CYS A 1 86 ? -11.479 -10.688 43.551 1.00 23.94 85 CYS A CA 1
ATOM 639 C C . CYS A 1 86 ? -11.616 -9.165 43.455 1.00 23.36 85 CYS A C 1
ATOM 640 O O . CYS A 1 86 ? -11.198 -8.628 42.427 1.00 23.70 85 CYS A O 1
ATOM 643 N N . ARG A 1 87 ? -12.262 -8.534 44.434 1.00 22.70 86 ARG A N 1
ATOM 644 C CA . ARG A 1 87 ? -12.274 -7.060 44.603 1.00 22.63 86 ARG A CA 1
ATOM 645 C C . ARG A 1 87 ? -10.945 -6.711 45.276 1.00 20.90 86 ARG A C 1
ATOM 646 O O . ARG A 1 87 ? -10.839 -6.855 46.524 1.00 19.48 86 ARG A O 1
ATOM 654 N N . ILE A 1 88 ? -9.999 -6.246 44.457 1.00 21.20 87 ILE A N 1
ATOM 655 C CA . ILE A 1 88 ? -8.586 -6.005 44.836 1.00 20.69 87 ILE A CA 1
ATOM 656 C C . ILE A 1 88 ? -8.388 -4.523 45.161 1.00 20.81 87 ILE A C 1
ATOM 657 O O . ILE A 1 88 ? -8.021 -4.233 46.287 1.00 20.71 87 ILE A O 1
ATOM 662 N N . ARG A 1 89 ? -8.748 -3.638 44.222 1.00 21.58 88 ARG A N 1
ATOM 663 C CA . ARG A 1 89 ? -8.434 -2.200 44.269 1.00 22.16 88 ARG A CA 1
ATOM 664 C C . ARG A 1 89 ? -9.543 -1.487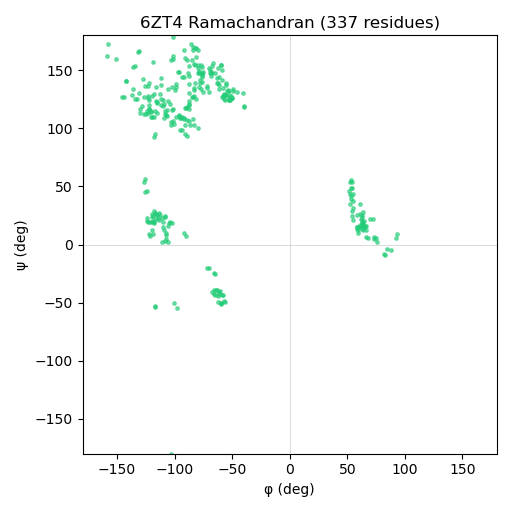 45.034 1.00 23.76 88 ARG A C 1
ATOM 665 O O . ARG A 1 89 ? -10.724 -1.864 44.989 1.00 24.11 88 ARG A O 1
ATOM 673 N N . PRO A 1 90 ? -9.219 -0.401 45.764 1.00 24.07 89 PRO A N 1
ATOM 674 C CA . PRO A 1 90 ? -7.845 0.039 45.950 1.00 22.97 89 PRO A CA 1
ATOM 675 C C . PRO A 1 90 ? -7.127 -0.778 47.023 1.00 21.59 89 PRO A C 1
ATOM 676 O O . PRO A 1 90 ? -7.763 -1.217 47.928 1.00 21.20 89 PRO A O 1
ATOM 680 N N . VAL A 1 91 ? -5.799 -0.861 46.935 1.00 20.93 90 VAL A N 1
ATOM 681 C CA . VAL A 1 91 ? -4.980 -1.768 47.784 1.00 20.56 90 VAL A CA 1
ATOM 682 C C . VAL A 1 91 ? -3.530 -1.249 47.828 1.00 20.99 90 VAL A C 1
ATOM 683 O O . VAL A 1 91 ? -3.146 -0.463 46.957 1.00 21.69 90 VAL A O 1
ATOM 687 N N . THR A 1 92 ? -2.749 -1.699 48.805 1.00 21.25 91 THR A N 1
ATOM 688 C CA . THR A 1 92 ? -1.319 -1.349 48.956 1.00 21.16 91 THR A CA 1
ATOM 689 C C . THR A 1 92 ? -0.530 -2.658 48.890 1.00 20.61 91 THR A C 1
ATOM 690 O O . THR A 1 92 ? -0.741 -3.502 49.761 1.00 20.22 91 THR A O 1
ATOM 694 N N . PHE A 1 93 ? 0.281 -2.805 47.848 1.00 20.54 92 PHE A N 1
ATOM 695 C CA . PHE A 1 93 ? 1.301 -3.866 47.666 1.00 21.16 92 PHE A CA 1
ATOM 696 C C . PHE A 1 93 ? 2.662 -3.193 47.643 1.00 22.50 92 PHE A C 1
ATOM 697 O O . PHE A 1 93 ? 2.827 -2.241 46.826 1.00 23.66 92 PHE A O 1
ATOM 705 N N . VAL A 1 94 ? 3.552 -3.599 48.544 1.00 22.76 93 VAL A N 1
ATOM 706 C CA . VAL A 1 94 ? 4.935 -3.075 48.670 1.00 24.39 93 VAL A CA 1
ATOM 707 C C . VAL A 1 94 ? 5.874 -4.259 48.462 1.00 24.33 93 VAL A C 1
ATOM 708 O O . VAL A 1 94 ? 5.931 -5.131 49.347 1.00 23.84 93 VAL A O 1
ATOM 712 N N . GLU A 1 95 ? 6.582 -4.268 47.329 1.00 24.81 94 GLU A N 1
ATOM 713 C CA . GLU A 1 95 ? 7.696 -5.214 47.055 1.00 25.93 94 GLU A CA 1
ATOM 714 C C . GLU A 1 95 ? 7.191 -6.646 47.257 1.00 25.01 94 GLU A C 1
ATOM 715 O O . GLU A 1 95 ? 7.783 -7.404 48.025 1.00 26.25 94 GLU A O 1
ATOM 721 N N . CYS A 1 96 ? 6.108 -6.989 46.576 1.00 22.92 95 CYS A N 1
ATOM 722 C CA . CYS A 1 96 ? 5.459 -8.303 46.641 1.00 22.72 95 CYS A CA 1
ATOM 723 C C . CYS A 1 96 ? 5.851 -9.126 45.419 1.00 23.22 95 CYS A C 1
ATOM 724 O O . CYS A 1 96 ? 6.254 -8.569 44.381 1.00 22.83 95 CYS A O 1
ATOM 727 N N . ASP A 1 97 ? 5.693 -10.433 45.558 1.00 23.80 96 ASP A N 1
ATOM 728 C CA . ASP A 1 97 ? 6.019 -11.416 44.500 1.00 25.11 96 ASP A CA 1
ATOM 729 C C . ASP A 1 97 ? 4.727 -12.096 44.049 1.00 24.02 96 ASP A C 1
ATOM 730 O O . ASP A 1 97 ? 4.203 -12.878 44.834 1.00 23.90 96 ASP A O 1
ATOM 735 N N . PHE A 1 98 ? 4.308 -11.853 42.812 1.00 23.39 97 PHE A N 1
ATOM 736 C CA . PHE A 1 98 ? 3.082 -12.441 42.227 1.00 23.48 97 PHE A CA 1
ATOM 737 C C . PHE A 1 98 ? 3.385 -13.569 41.227 1.00 25.30 97 PHE A C 1
ATOM 738 O O . PHE A 1 98 ? 2.497 -13.927 40.421 1.00 25.86 97 PHE A O 1
ATOM 746 N N . THR A 1 99 ? 4.579 -14.156 41.260 1.00 27.16 98 THR A N 1
ATOM 747 C CA . THR A 1 99 ? 4.990 -15.170 40.264 1.00 28.97 98 THR A CA 1
ATOM 748 C C . THR A 1 99 ? 3.858 -16.186 40.060 1.00 29.41 98 THR A C 1
ATOM 749 O O . THR A 1 99 ? 3.333 -16.721 41.068 1.00 29.20 98 THR A O 1
ATOM 753 N N . LEU A 1 100 ? 3.516 -16.452 38.799 1.00 29.78 99 LEU A N 1
ATOM 754 C CA . LEU A 1 100 ? 2.513 -17.465 38.367 1.00 30.94 99 LEU A CA 1
ATOM 755 C C . LEU A 1 100 ? 1.130 -17.205 38.978 1.00 29.16 99 LEU A C 1
ATOM 756 O O . LEU A 1 100 ? 0.279 -18.067 38.834 1.00 30.92 99 LEU A O 1
ATOM 761 N N . ALA A 1 101 ? 0.852 -16.034 39.538 1.00 27.46 100 ALA A N 1
ATOM 762 C CA . ALA A 1 101 ? -0.511 -15.707 40.004 1.00 26.51 100 ALA A CA 1
ATOM 763 C C . ALA A 1 101 ? -1.444 -15.615 38.794 1.00 26.93 100 ALA A C 1
ATOM 764 O O . ALA A 1 101 ? -0.972 -15.334 37.661 1.00 28.97 100 ALA A O 1
ATOM 766 N N . VAL A 1 102 ? -2.734 -15.818 39.017 1.00 27.00 101 VAL A N 1
ATOM 767 C CA . VAL A 1 102 ? -3.782 -15.653 37.971 1.00 27.78 101 VAL A CA 1
ATOM 768 C C . VAL A 1 102 ? -4.568 -14.387 38.299 1.00 26.16 101 VAL A C 1
ATOM 769 O O . VAL A 1 102 ? -5.327 -14.399 39.295 1.00 25.29 101 VAL A O 1
ATOM 773 N N . LEU A 1 103 ? -4.402 -13.371 37.455 1.00 25.95 102 LEU A N 1
ATOM 774 C CA . LEU A 1 103 ? -5.051 -12.057 37.601 1.00 25.24 102 LEU A CA 1
ATOM 775 C C . LEU A 1 103 ? -5.831 -11.737 36.328 1.00 26.50 102 LEU A C 1
ATOM 776 O O . LEU A 1 103 ? -6.118 -10.550 36.113 1.00 25.49 102 LEU A O 1
ATOM 781 N N . GLY A 1 104 ? -6.158 -12.755 35.526 1.00 28.11 103 GLY A N 1
ATOM 782 C CA . GLY A 1 104 ? -6.976 -12.594 34.314 1.00 29.88 103 GLY A CA 1
ATOM 783 C C . GLY A 1 104 ? -8.252 -11.834 34.631 1.00 29.78 103 GLY A C 1
ATOM 784 O O . GLY A 1 104 ? -8.945 -12.206 35.611 1.00 29.51 103 GLY A O 1
ATOM 785 N N . GLY A 1 105 ? -8.529 -10.772 33.880 1.00 29.73 104 GLY A N 1
ATOM 786 C CA . GLY A 1 105 ? -9.810 -10.043 33.966 1.00 30.39 104 GLY A CA 1
ATOM 787 C C . GLY A 1 105 ? -9.898 -9.166 35.209 1.00 28.90 104 GLY A C 1
ATOM 788 O O . GLY A 1 105 ? -10.929 -8.507 35.376 1.00 29.36 104 GLY A O 1
ATOM 789 N N . CYS A 1 106 ? -8.851 -9.101 36.039 1.00 26.45 105 CYS A N 1
ATOM 790 C CA . CYS A 1 106 ? -8.867 -8.332 37.316 1.00 25.37 105 CYS A CA 1
ATOM 791 C C . CYS A 1 106 ? -8.728 -6.832 37.054 1.00 24.68 105 CYS A C 1
ATOM 792 O O . CYS A 1 106 ? -8.073 -6.448 36.081 1.00 24.14 105 CYS A O 1
ATOM 795 N N . ASP A 1 107 ? -9.383 -6.038 37.893 1.00 24.58 106 ASP A N 1
ATOM 796 C CA . ASP A 1 107 ? -9.372 -4.562 37.844 1.00 24.65 106 ASP A CA 1
ATOM 797 C C . ASP A 1 107 ? -8.220 -4.084 38.728 1.00 23.77 106 ASP A C 1
ATOM 798 O O . ASP A 1 107 ? -8.365 -4.100 39.963 1.00 23.71 106 ASP A O 1
ATOM 803 N N . LEU A 1 108 ? -7.108 -3.681 38.115 1.00 23.53 107 LEU A N 1
ATOM 804 C CA . LEU A 1 108 ? -5.916 -3.160 38.836 1.00 21.93 107 LEU A CA 1
ATOM 805 C C . LEU A 1 108 ? -5.655 -1.718 38.415 1.00 21.28 107 LEU A C 1
ATOM 806 O O . LEU A 1 108 ? -4.484 -1.255 38.519 1.00 20.56 107 LEU A O 1
ATOM 811 N N . ARG A 1 109 ? -6.705 -0.997 38.027 1.00 21.78 108 ARG A N 1
ATOM 812 C CA . ARG A 1 109 ? -6.551 0.407 37.615 1.00 22.57 108 ARG A CA 1
ATOM 813 C C . ARG A 1 109 ? -5.915 1.222 38.746 1.00 21.98 108 ARG A C 1
ATOM 814 O O . ARG A 1 109 ? -6.398 1.151 39.892 1.00 21.91 108 ARG A O 1
ATOM 822 N N . ALA A 1 110 ? -4.870 1.960 38.408 1.00 22.12 109 ALA A N 1
ATOM 823 C CA . ALA A 1 110 ? -4.195 2.965 39.266 1.00 23.17 109 ALA A CA 1
ATOM 824 C C . ALA A 1 110 ? -3.585 2.270 40.482 1.00 22.55 109 ALA A C 1
ATOM 825 O O . ALA A 1 110 ? -3.197 2.964 41.384 1.00 23.89 109 ALA A O 1
ATOM 827 N N . VAL A 1 111 ? -3.397 0.949 40.432 1.00 21.31 110 VAL A N 1
ATOM 828 C CA . VAL A 1 111 ? -2.725 0.210 41.540 1.00 20.81 110 VAL A CA 1
ATOM 829 C C . VAL A 1 111 ? -1.219 0.362 41.348 1.00 21.01 110 VAL A C 1
ATOM 830 O O . VAL A 1 111 ? -0.755 0.321 40.189 1.00 21.07 110 VAL A O 1
ATOM 834 N N . ASP A 1 112 ? -0.498 0.569 42.455 1.00 21.37 111 ASP A N 1
ATOM 835 C CA . ASP A 1 112 ? 0.985 0.672 42.479 1.00 22.29 111 ASP A CA 1
ATOM 836 C C . ASP A 1 112 ? 1.589 -0.709 42.741 1.00 21.64 111 ASP A C 1
ATOM 837 O O . ASP A 1 112 ? 1.461 -1.223 43.845 1.00 21.34 111 ASP A O 1
ATOM 842 N N . LEU A 1 113 ? 2.214 -1.281 41.716 1.00 22.13 112 LEU A N 1
ATOM 843 C CA . LEU A 1 113 ? 2.938 -2.566 41.757 1.00 22.28 112 LEU A CA 1
ATOM 844 C C . LEU A 1 113 ? 4.400 -2.296 41.449 1.00 22.60 112 LEU A C 1
ATOM 845 O O . LEU A 1 113 ? 5.051 -3.188 40.951 1.00 22.76 112 LEU A O 1
ATOM 850 N N . SER A 1 114 ? 4.889 -1.093 41.742 1.00 22.76 113 SER A N 1
ATOM 851 C CA . SER A 1 114 ? 6.305 -0.737 41.571 1.00 23.96 113 SER A CA 1
ATOM 852 C C . SER A 1 114 ? 7.152 -1.757 42.349 1.00 23.74 113 SER A C 1
ATOM 853 O O . SER A 1 114 ? 6.735 -2.193 43.437 1.00 22.10 113 SER A O 1
ATOM 856 N N . ASP A 1 115 ? 8.269 -2.186 41.759 1.00 24.78 114 ASP A N 1
ATOM 857 C CA . ASP A 1 115 ? 9.278 -3.046 42.427 1.00 26.09 114 ASP A CA 1
ATOM 858 C C . ASP A 1 115 ? 8.683 -4.386 42.830 1.00 25.48 114 ASP A C 1
ATOM 859 O O . ASP A 1 115 ? 9.273 -5.036 43.673 1.00 26.40 114 ASP A O 1
ATOM 864 N N . CYS A 1 116 ? 7.600 -4.800 42.201 1.00 24.12 115 CYS A N 1
ATOM 865 C CA . CYS A 1 116 ? 6.969 -6.118 42.414 1.00 23.93 115 CYS A CA 1
ATOM 866 C C . CYS A 1 116 ? 7.440 -7.097 41.331 1.00 24.59 115 CYS A C 1
ATOM 867 O O . CYS A 1 116 ? 7.732 -6.661 40.222 1.00 24.36 115 CYS A O 1
ATOM 870 N N . ARG A 1 117 ? 7.529 -8.377 41.673 1.00 25.28 116 ARG A N 1
ATOM 871 C CA . ARG A 1 117 ? 7.848 -9.450 40.710 1.00 27.28 116 ARG A CA 1
ATOM 872 C C . ARG A 1 117 ? 6.523 -9.971 40.150 1.00 26.66 116 ARG A C 1
ATOM 873 O O . ARG A 1 117 ? 5.714 -10.445 40.934 1.00 26.47 116 ARG A O 1
ATOM 881 N N . LEU A 1 118 ? 6.312 -9.833 38.842 1.00 27.40 117 LEU A N 1
ATOM 882 C CA . LEU A 1 118 ? 5.082 -10.291 38.146 1.00 27.53 117 LEU A CA 1
ATOM 883 C C . LEU A 1 118 ? 5.479 -11.234 37.020 1.00 29.13 117 LEU A C 1
ATOM 884 O O . LEU A 1 118 ? 4.952 -11.125 35.925 1.00 29.85 117 LEU A O 1
ATOM 889 N N . ARG A 1 119 ? 6.372 -12.163 37.325 1.00 30.31 118 ARG A N 1
ATOM 890 C CA . ARG A 1 119 ? 6.880 -13.149 36.353 1.00 32.80 118 ARG A CA 1
ATOM 891 C C . ARG A 1 119 ? 5.835 -14.225 36.085 1.00 31.55 118 ARG A C 1
ATOM 892 O O . ARG A 1 119 ? 5.294 -14.766 37.055 1.00 30.28 118 ARG A O 1
ATOM 900 N N . GLU A 1 120 ? 5.588 -14.513 34.810 1.00 31.99 119 GLU A N 1
ATOM 901 C CA . GLU A 1 120 ? 4.676 -15.582 34.322 1.00 33.14 119 GLU A CA 1
ATOM 902 C C . GLU A 1 120 ? 3.299 -15.439 34.981 1.00 31.21 119 GLU A C 1
ATOM 903 O O . GLU A 1 120 ? 2.637 -16.457 35.225 1.00 32.05 119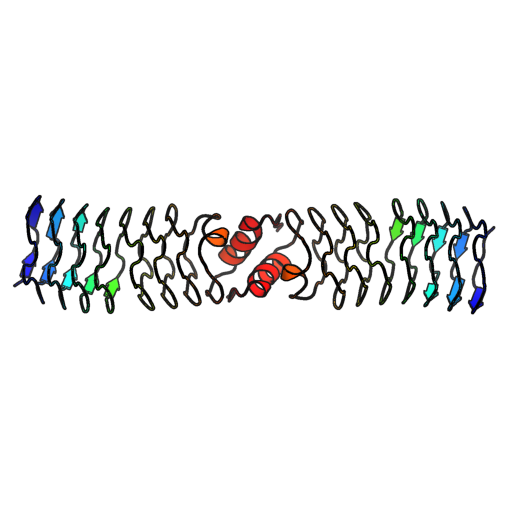 GLU A O 1
ATOM 909 N N . VAL A 1 121 ? 2.865 -14.212 35.235 1.00 29.13 120 VAL A N 1
ATOM 910 C CA . VAL A 1 121 ? 1.498 -13.941 35.732 1.00 27.97 120 VAL A CA 1
ATOM 911 C C . VAL A 1 121 ? 0.543 -14.013 34.548 1.00 28.73 120 VAL A C 1
ATOM 912 O O . VAL A 1 121 ? 0.947 -13.625 33.437 1.00 29.24 120 VAL A O 1
ATOM 916 N N . SER A 1 122 ? -0.691 -14.444 34.778 1.00 28.31 121 SER A N 1
ATOM 917 C CA . SER A 1 122 ? -1.772 -14.246 33.789 1.00 29.22 121 SER A CA 1
ATOM 918 C C . SER A 1 122 ? -2.422 -12.890 34.040 1.00 27.26 121 SER A C 1
ATOM 919 O O . SER A 1 122 ? -2.938 -12.688 35.161 1.00 25.77 121 SER A O 1
ATOM 922 N N . LEU A 1 123 ? -2.326 -11.988 33.064 1.00 27.77 122 LEU A N 1
ATOM 923 C CA . LEU A 1 123 ? -3.004 -10.671 33.069 1.00 26.80 122 LEU A CA 1
ATOM 924 C C . LEU A 1 123 ? -3.947 -10.600 31.864 1.00 27.89 122 LEU A C 1
ATOM 925 O O . LEU A 1 123 ? -4.240 -9.509 31.406 1.00 27.87 122 LEU A O 1
ATOM 930 N N . VAL A 1 124 ? -4.385 -11.740 31.353 1.00 29.43 123 VAL A N 1
ATOM 931 C CA . VAL A 1 124 ? -5.273 -11.783 30.165 1.00 31.38 123 VAL A CA 1
ATOM 932 C C . VAL A 1 124 ? -6.519 -10.965 30.495 1.00 30.81 123 VAL A C 1
ATOM 933 O O . VAL A 1 124 ? -7.134 -11.234 31.530 1.00 29.76 123 VAL A O 1
ATOM 937 N N . GLY A 1 125 ? -6.833 -9.978 29.658 1.00 31.86 124 GLY A N 1
ATOM 938 C CA . GLY A 1 125 ? -8.009 -9.098 29.831 1.00 31.91 124 GLY A CA 1
ATOM 939 C C . GLY A 1 125 ? -7.974 -8.330 31.145 1.00 29.86 124 GLY A C 1
ATOM 940 O O . GLY A 1 125 ? -8.999 -7.750 31.470 1.00 30.21 124 GLY A O 1
ATOM 941 N N . ALA A 1 126 ? -6.835 -8.260 31.854 1.00 27.81 125 ALA A N 1
ATOM 942 C CA . ALA A 1 126 ? -6.685 -7.439 33.073 1.00 25.96 125 ALA A CA 1
ATOM 943 C C . ALA A 1 126 ? -6.710 -5.955 32.714 1.00 25.72 125 ALA A C 1
ATOM 944 O O . ALA A 1 126 ? -6.221 -5.571 31.642 1.00 26.17 125 ALA A O 1
ATOM 946 N N . ASP A 1 127 ? -7.247 -5.146 33.619 1.00 24.83 126 ASP A N 1
ATOM 947 C CA . ASP A 1 127 ? -7.287 -3.682 33.483 1.00 24.87 126 ASP A CA 1
ATOM 948 C C . ASP A 1 127 ? -6.202 -3.072 34.380 1.00 23.55 126 ASP A C 1
ATOM 949 O O . ASP A 1 127 ? -6.364 -3.065 35.631 1.00 22.32 126 ASP A O 1
ATOM 954 N N . LEU A 1 128 ? -5.118 -2.603 33.763 1.00 23.45 127 LEU A N 1
ATOM 955 C CA . LEU A 1 128 ? -4.026 -1.894 34.474 1.00 22.85 127 LEU A CA 1
ATOM 956 C C . LEU A 1 128 ? -3.933 -0.447 34.000 1.00 22.57 127 LEU A C 1
ATOM 957 O O . LEU A 1 128 ? -2.881 0.139 34.125 1.00 22.34 127 LEU A O 1
ATOM 962 N N . ARG A 1 129 ? -5.013 0.139 33.495 1.00 22.83 128 ARG A N 1
ATOM 963 C CA . ARG A 1 129 ? -4.940 1.545 33.077 1.00 23.72 128 ARG A CA 1
ATOM 964 C C . ARG A 1 129 ? -4.518 2.412 34.264 1.00 23.09 128 ARG A C 1
ATOM 965 O O . ARG A 1 129 ? -5.069 2.240 35.377 1.00 22.50 128 ARG A O 1
ATOM 973 N N . LYS A 1 130 ? -3.586 3.321 33.998 1.00 23.76 129 LYS A N 1
ATOM 974 C CA . LYS A 1 130 ? -2.995 4.278 34.962 1.00 24.47 129 LYS A CA 1
ATOM 975 C C . LYS A 1 130 ? -2.323 3.533 36.119 1.00 22.80 129 LYS A C 1
ATOM 976 O O . LYS A 1 130 ? -1.920 4.217 37.052 1.00 23.42 129 LYS A O 1
ATOM 982 N N . ALA A 1 131 ? -2.145 2.207 36.071 1.00 21.52 130 ALA A N 1
ATOM 983 C CA . ALA A 1 131 ? -1.350 1.502 37.100 1.00 20.67 130 ALA A CA 1
ATOM 984 C C . ALA A 1 131 ? 0.080 2.050 37.126 1.00 21.06 130 ALA A C 1
ATOM 985 O O . ALA A 1 131 ? 0.586 2.542 36.108 1.00 21.35 130 ALA A O 1
ATOM 987 N N . VAL A 1 132 ? 0.734 1.930 38.276 1.00 20.99 131 VAL A N 1
ATOM 988 C CA . VAL A 1 132 ? 2.139 2.385 38.451 1.00 22.22 131 VAL A CA 1
ATOM 989 C C . VAL A 1 132 ? 2.973 1.115 38.569 1.00 21.51 131 VAL A C 1
ATOM 990 O O . VAL A 1 132 ? 2.790 0.388 39.523 1.00 20.05 131 VAL A O 1
ATOM 994 N N . LEU A 1 133 ? 3.757 0.831 37.541 1.00 23.39 132 LEU A N 1
ATOM 995 C CA . LEU A 1 133 ? 4.523 -0.424 37.385 1.00 23.88 132 LEU A CA 1
ATOM 996 C C . LEU A 1 133 ? 5.982 -0.049 37.141 1.00 25.28 132 LEU A C 1
ATOM 997 O O . LEU A 1 133 ? 6.504 -0.353 36.053 1.00 29.05 132 LEU A O 1
ATOM 1002 N N . ARG A 1 134 ? 6.554 0.754 38.019 1.00 25.27 133 ARG A N 1
ATOM 1003 C CA . ARG A 1 134 ? 7.955 1.211 37.873 1.00 26.31 133 ARG A CA 1
ATOM 1004 C C . ARG A 1 134 ? 8.872 0.121 38.429 1.00 24.81 133 ARG A C 1
ATOM 1005 O O . ARG A 1 134 ? 8.611 -0.349 39.543 1.00 23.87 133 ARG A O 1
ATOM 1013 N N . ARG A 1 135 ? 9.847 -0.292 37.632 1.00 24.91 134 ARG A N 1
ATOM 1014 C CA . ARG A 1 135 ? 10.913 -1.233 38.047 1.00 25.62 134 ARG A CA 1
ATOM 1015 C C . ARG A 1 135 ? 10.329 -2.592 38.422 1.00 25.21 134 ARG A C 1
ATOM 1016 O O . ARG A 1 135 ? 10.966 -3.285 39.207 1.00 25.47 134 ARG A O 1
ATOM 1024 N N . ALA A 1 136 ? 9.143 -2.945 37.923 1.00 24.17 135 ALA A N 1
ATOM 1025 C CA . ALA A 1 136 ? 8.563 -4.286 38.097 1.00 24.05 135 ALA A CA 1
ATOM 1026 C C . ALA A 1 136 ? 9.205 -5.255 37.089 1.00 24.27 135 ALA A C 1
ATOM 1027 O O . ALA A 1 136 ? 9.931 -4.817 36.181 1.00 25.26 135 ALA A O 1
ATOM 1029 N N . ASP A 1 137 ? 8.986 -6.550 37.273 1.00 25.38 136 ASP A N 1
ATOM 1030 C CA . ASP A 1 137 ? 9.413 -7.600 36.312 1.00 26.90 136 ASP A CA 1
ATOM 1031 C C . ASP A 1 137 ? 8.178 -8.328 35.789 1.00 26.48 136 ASP A C 1
ATOM 1032 O O . ASP A 1 137 ? 7.566 -9.068 36.581 1.00 27.37 136 ASP A O 1
ATOM 1037 N N . LEU A 1 138 ? 7.834 -8.130 34.517 1.00 26.38 137 LEU A N 1
ATOM 1038 C CA . LEU A 1 138 ? 6.629 -8.730 33.874 1.00 26.55 137 LEU A CA 1
ATOM 1039 C C . LEU A 1 138 ? 7.019 -9.816 32.863 1.00 28.15 137 LEU A C 1
ATOM 1040 O O . LEU A 1 138 ? 6.154 -10.239 32.095 1.00 29.09 137 LEU A O 1
ATOM 1049 N N . THR A 1 139 ? 8.262 -10.267 32.864 1.00 29.23 138 THR A N 1
ATOM 1050 C CA . THR A 1 139 ? 8.737 -11.257 31.865 1.00 31.52 138 THR A CA 1
ATOM 1051 C C . THR A 1 139 ? 7.946 -12.553 32.027 1.00 32.21 138 THR A C 1
ATOM 1052 O O . THR A 1 139 ? 7.659 -12.940 33.174 1.00 32.16 138 THR A O 1
ATOM 1056 N N . GLY A 1 140 ? 7.576 -13.163 30.902 1.00 32.98 139 GLY A N 1
ATOM 1057 C CA . GLY A 1 140 ? 6.866 -14.454 30.843 1.00 34.70 139 GLY A CA 1
ATOM 1058 C C . GLY A 1 140 ? 5.367 -14.278 31.044 1.00 33.38 139 GLY A C 1
ATOM 1059 O O . GLY A 1 140 ? 4.637 -15.243 30.886 1.00 34.78 139 GLY A O 1
ATOM 1060 N N A SER A 1 141 ? 4.909 -13.063 31.356 0.50 30.56 140 SER A N 1
ATOM 1061 N N B SER A 1 141 ? 4.910 -13.063 31.350 0.50 30.49 140 SER A N 1
ATOM 1062 C CA A SER A 1 141 ? 3.490 -12.786 31.687 0.50 29.84 140 SER A CA 1
ATOM 1063 C CA B SER A 1 141 ? 3.491 -12.801 31.690 0.50 29.75 140 SER A CA 1
ATOM 1064 C C A SER A 1 141 ? 2.644 -12.879 30.416 0.50 30.57 140 SER A C 1
ATOM 1065 C C B SER A 1 141 ? 2.641 -12.863 30.421 0.50 30.47 140 SER A C 1
ATOM 1066 O O A SER A 1 141 ? 3.162 -12.544 29.336 0.50 31.01 140 SER A O 1
ATOM 1067 O O B SER A 1 141 ? 3.161 -12.520 29.345 0.50 30.89 140 SER A O 1
ATOM 1072 N N . ARG A 1 142 ? 1.385 -13.291 30.564 1.00 31.21 141 ARG A N 1
ATOM 1073 C CA . ARG A 1 142 ? 0.406 -13.371 29.464 1.00 32.45 141 ARG A CA 1
ATOM 1074 C C . ARG A 1 142 ? -0.420 -12.089 29.538 1.00 29.62 141 ARG A C 1
ATOM 1075 O O . ARG A 1 142 ? -1.105 -11.900 30.548 1.00 28.01 141 ARG A O 1
ATOM 1083 N N . VAL A 1 143 ? -0.301 -11.248 28.523 1.00 28.60 142 VAL A N 1
ATOM 1084 C CA . VAL A 1 143 ? -0.897 -9.889 28.523 1.00 27.36 142 VAL A CA 1
ATOM 1085 C C . VAL A 1 143 ? -1.858 -9.752 27.332 1.00 28.54 142 VAL A C 1
ATOM 1086 O O . VAL A 1 143 ? -2.215 -8.620 27.038 1.00 27.08 142 VAL A O 1
ATOM 1090 N N . GLN A 1 144 ? -2.331 -10.862 26.740 1.00 30.55 143 GLN A N 1
ATOM 1091 C CA . GLN A 1 144 ? -3.399 -10.824 25.707 1.00 32.73 143 GLN A CA 1
ATOM 1092 C C . GLN A 1 144 ? -4.557 -9.971 26.250 1.00 31.55 143 GLN A C 1
ATOM 1093 O O . GLN A 1 144 ? -5.026 -10.255 27.361 1.00 30.60 143 GLN A O 1
ATOM 1099 N N . ASP A 1 145 ? -4.979 -8.949 25.495 1.00 31.56 144 ASP A N 1
ATOM 1100 C CA . ASP A 1 145 ? -6.151 -8.083 25.808 1.00 31.57 144 ASP A CA 1
ATOM 1101 C C . ASP A 1 145 ? -5.936 -7.311 27.119 1.00 29.48 144 ASP A C 1
ATOM 1102 O O . ASP A 1 145 ? -6.901 -6.726 27.596 1.00 30.48 144 ASP A O 1
ATOM 1107 N N . ALA A 1 146 ? -4.725 -7.255 27.677 1.00 27.59 145 ALA A N 1
ATOM 1108 C CA . ALA A 1 146 ? -4.436 -6.429 28.878 1.00 26.41 145 ALA A CA 1
ATOM 1109 C C . ALA A 1 146 ? -4.440 -4.939 28.503 1.00 25.91 145 ALA A C 1
ATOM 1110 O O . ALA A 1 146 ? -3.861 -4.561 27.466 1.00 25.67 145 ALA A O 1
ATOM 1112 N N . ARG A 1 147 ? -5.065 -4.129 29.343 1.00 29.83 146 ARG A N 1
ATOM 1113 C CA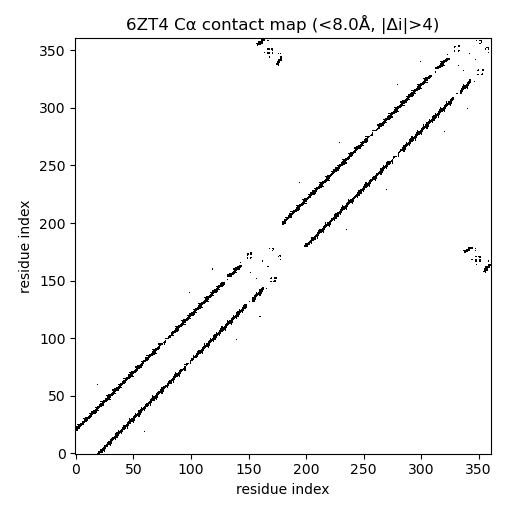 . ARG A 1 147 ? -5.172 -2.667 29.158 1.00 29.62 146 ARG A CA 1
ATOM 1114 C C . ARG A 1 147 ? -4.059 -2.010 29.977 1.00 26.47 146 ARG A C 1
ATOM 1115 O O . ARG A 1 147 ? -4.155 -2.060 31.224 1.00 25.72 146 ARG A O 1
ATOM 1123 N N . LEU A 1 148 ? -3.059 -1.408 29.328 1.00 24.78 147 LEU A N 1
ATOM 1124 C CA . LEU A 1 148 ? -1.996 -0.662 30.049 1.00 23.26 147 LEU A CA 1
ATOM 1125 C C . LEU A 1 148 ? -1.981 0.805 29.639 1.00 22.58 147 LEU A C 1
ATOM 1126 O O . LEU A 1 148 ? -1.012 1.500 29.930 1.00 21.24 147 LEU A O 1
ATOM 1131 N N . GLU A 1 149 ? -3.087 1.290 29.091 1.00 23.62 148 GLU A N 1
ATOM 1132 C CA . GLU A 1 149 ? -3.145 2.703 28.663 1.00 24.27 148 GLU A CA 1
ATOM 1133 C C . GLU A 1 149 ? -2.802 3.625 29.839 1.00 23.64 148 GLU A C 1
ATOM 1134 O O . GLU A 1 149 ? -3.408 3.486 30.917 1.00 23.35 148 GLU A O 1
ATOM 1140 N N . GLU A 1 150 ? -1.855 4.538 29.608 1.00 23.64 149 GLU A N 1
ATOM 1141 C CA . GLU A 1 150 ? -1.421 5.586 30.565 1.00 24.40 149 GLU A CA 1
ATOM 1142 C C . GLU A 1 150 ? -0.831 4.974 31.843 1.00 22.94 149 GLU A C 1
ATOM 1143 O O . GLU A 1 150 ? -0.756 5.688 32.830 1.00 23.73 149 GLU A O 1
ATOM 1149 N N . ALA A 1 151 ? -0.469 3.687 31.844 1.00 21.50 150 ALA A N 1
ATOM 1150 C CA . ALA A 1 151 ? 0.311 3.078 32.939 1.00 20.91 150 ALA A CA 1
ATOM 1151 C C . ALA A 1 151 ? 1.712 3.682 32.936 1.00 20.73 150 ALA A C 1
ATOM 1152 O O . ALA A 1 151 ? 2.199 4.072 31.855 1.00 21.06 150 ALA A O 1
ATOM 1154 N N . ASP A 1 152 ? 2.357 3.693 34.096 1.00 21.03 151 ASP A N 1
ATOM 1155 C CA . ASP A 1 152 ? 3.771 4.112 34.209 1.00 21.73 151 ASP A CA 1
ATOM 1156 C C . ASP A 1 152 ? 4.592 2.827 34.233 1.00 21.25 151 ASP A C 1
ATOM 1157 O O . ASP A 1 152 ? 4.534 2.125 35.234 1.00 21.42 151 ASP A O 1
ATOM 1162 N N . LEU A 1 153 ? 5.326 2.562 33.160 1.00 21.39 152 LEU A N 1
ATOM 1163 C CA . LEU A 1 153 ? 6.099 1.306 32.977 1.00 21.85 152 LEU A CA 1
ATOM 1164 C C . LEU A 1 153 ? 7.596 1.584 33.122 1.00 23.00 152 LEU A C 1
ATOM 1165 O O . LEU A 1 153 ? 8.362 0.653 32.901 1.00 24.01 152 LEU A O 1
ATOM 1170 N N . ARG A 1 154 ? 8.002 2.801 33.467 1.00 24.04 153 ARG A N 1
ATOM 1171 C CA . ARG A 1 154 ? 9.435 3.191 33.442 1.00 25.56 153 ARG A CA 1
ATOM 1172 C C . ARG A 1 154 ? 10.231 2.209 34.324 1.00 26.39 153 ARG A C 1
ATOM 1173 O O . ARG A 1 154 ? 9.837 1.988 35.479 1.00 25.94 153 ARG A O 1
ATOM 1181 N N . GLY A 1 155 ? 11.312 1.633 33.768 1.00 27.73 154 GLY A N 1
ATOM 1182 C CA . GLY A 1 155 ? 12.248 0.726 34.459 1.00 29.84 154 GLY A CA 1
ATOM 1183 C C . GLY A 1 155 ? 11.778 -0.721 34.471 1.00 29.66 154 GLY A C 1
ATOM 1184 O O . GLY A 1 155 ? 12.506 -1.563 34.993 1.00 31.59 154 GLY A O 1
ATOM 1185 N N . THR A 1 156 ? 10.586 -1.007 33.958 1.00 28.09 155 THR A N 1
ATOM 1186 C CA . THR A 1 156 ? 9.943 -2.340 34.065 1.00 28.44 155 THR A CA 1
ATOM 1187 C C . THR A 1 156 ? 10.482 -3.250 32.969 1.00 28.94 155 THR A C 1
ATOM 1188 O O . THR A 1 156 ? 10.565 -2.812 31.825 1.00 27.72 155 THR A O 1
ATOM 1192 N N . ARG A 1 157 ? 10.849 -4.478 33.348 1.00 31.70 156 ARG A N 1
ATOM 1193 C CA . ARG A 1 157 ? 11.297 -5.517 32.398 1.00 33.71 156 ARG A CA 1
ATOM 1194 C C . ARG A 1 157 ? 10.056 -6.170 31.790 1.00 31.13 156 ARG A C 1
ATOM 1195 O O . ARG A 1 157 ? 9.220 -6.678 32.561 1.00 31.10 156 ARG A O 1
ATOM 1203 N N . VAL A 1 158 ? 9.969 -6.191 30.467 1.00 29.51 157 VAL A N 1
ATOM 1204 C CA . VAL A 1 158 ? 8.881 -6.879 29.714 1.00 28.77 157 VAL A CA 1
ATOM 1205 C C . VAL A 1 158 ? 9.490 -7.679 28.559 1.00 30.42 157 VAL A C 1
ATOM 1206 O O . VAL A 1 158 ? 10.539 -7.263 28.028 1.00 31.33 157 VAL A O 1
ATOM 1210 N N . ASP A 1 159 ? 8.815 -8.739 28.134 1.00 31.09 158 ASP A N 1
ATOM 1211 C CA . ASP A 1 159 ? 9.187 -9.469 26.897 1.00 32.80 158 ASP A CA 1
ATOM 1212 C C . ASP A 1 159 ? 8.981 -8.535 25.712 1.00 30.89 158 ASP A C 1
ATOM 1213 O O . ASP A 1 159 ? 8.082 -7.677 25.735 1.00 28.99 158 ASP A O 1
ATOM 1218 N N . PRO A 1 160 ? 9.800 -8.645 24.636 1.00 31.57 159 PRO A N 1
ATOM 1219 C CA . PRO A 1 160 ? 9.525 -7.936 23.380 1.00 29.87 159 PRO A CA 1
ATOM 1220 C C . PRO A 1 160 ? 8.050 -7.983 22.945 1.00 28.62 159 PRO A C 1
ATOM 1221 O O . PRO A 1 160 ? 7.524 -6.957 22.565 1.00 27.78 159 PRO A O 1
ATOM 1225 N N A THR A 1 161 ? 7.418 -9.157 23.057 0.50 29.63 160 THR A N 1
ATOM 1226 N N B THR A 1 161 ? 7.404 -9.143 23.057 0.50 29.19 160 THR A N 1
ATOM 1227 C CA A THR A 1 161 ? 6.016 -9.447 22.641 0.50 29.60 160 THR A CA 1
ATOM 1228 C CA B THR A 1 161 ? 6.012 -9.349 22.574 0.50 28.78 160 THR A CA 1
ATOM 1229 C C A THR A 1 161 ? 5.021 -8.573 23.431 0.50 27.54 160 THR A C 1
ATOM 1230 C C B THR A 1 161 ? 5.012 -8.553 23.426 0.50 27.13 160 THR A C 1
ATOM 1231 O O A THR A 1 161 ? 3.906 -8.325 22.913 0.50 27.24 160 THR A O 1
ATOM 1232 O O B THR A 1 161 ? 3.891 -8.321 22.927 0.50 26.87 160 THR A O 1
ATOM 1239 N N . PHE A 1 162 ? 5.403 -8.093 24.620 1.00 26.08 161 PHE A N 1
ATOM 1240 C CA . PHE A 1 162 ? 4.549 -7.215 25.470 1.00 24.71 161 PHE A CA 1
ATOM 1241 C C . PHE A 1 162 ? 4.088 -6.007 24.632 1.00 23.48 161 PHE A C 1
ATOM 1242 O O . PHE A 1 162 ? 2.896 -5.680 24.668 1.00 23.47 161 PHE A O 1
ATOM 1250 N N . TRP A 1 163 ? 4.992 -5.428 23.848 1.00 23.43 162 TRP A N 1
ATOM 1251 C CA . TRP A 1 163 ? 4.780 -4.154 23.102 1.00 23.42 162 TRP A CA 1
ATOM 1252 C C . TRP A 1 163 ? 3.777 -4.325 21.948 1.00 24.40 162 TRP A C 1
ATOM 1253 O O . TRP A 1 163 ? 3.210 -3.311 21.517 1.00 25.48 162 TRP A O 1
ATOM 1264 N N . THR A 1 164 ? 3.531 -5.550 21.477 1.00 25.37 163 THR A N 1
ATOM 1265 C CA . THR A 1 164 ? 2.613 -5.853 20.353 1.00 26.65 163 THR A CA 1
ATOM 1266 C C . THR A 1 164 ? 1.384 -6.585 20.881 1.00 27.87 163 THR A C 1
ATOM 1267 O O . THR A 1 164 ? 0.534 -6.943 20.048 1.00 29.88 163 THR A O 1
ATOM 1271 N N . THR A 1 165 ? 1.283 -6.806 22.189 1.00 27.06 164 THR A N 1
ATOM 1272 C CA . THR A 1 165 ? 0.190 -7.601 22.797 1.00 28.66 164 THR A CA 1
ATOM 1273 C C . THR A 1 165 ? -0.639 -6.712 23.738 1.00 27.81 164 THR A C 1
ATOM 1274 O O . THR A 1 165 ? -1.867 -6.702 23.611 1.00 29.10 164 THR A O 1
ATOM 1278 N N . ALA A 1 166 ? -0.001 -6.042 24.694 1.00 25.58 165 ALA A N 1
ATOM 1279 C CA . ALA A 1 166 ? -0.686 -5.177 25.670 1.00 25.21 165 ALA A CA 1
ATOM 1280 C C . ALA A 1 166 ? -1.074 -3.867 24.955 1.00 24.99 165 ALA A C 1
ATOM 1281 O O . ALA A 1 166 ? -0.426 -3.486 23.972 1.00 24.13 165 ALA A O 1
ATOM 1283 N N . LYS A 1 167 ? -2.175 -3.258 25.376 1.00 26.33 166 LYS A N 1
ATOM 1284 C CA . LYS A 1 167 ? -2.623 -1.929 24.875 1.00 27.01 166 LYS A CA 1
ATOM 1285 C C . LYS A 1 167 ? -1.896 -0.849 25.672 1.00 25.12 166 LYS A C 1
ATOM 1286 O O . LYS A 1 167 ? -2.195 -0.717 26.853 1.00 25.07 166 LYS A O 1
ATOM 1292 N N . VAL A 1 168 ? -0.941 -0.153 25.061 1.00 23.75 167 VAL A N 1
ATOM 1293 C CA . VAL A 1 168 ? 0.021 0.700 25.816 1.00 22.72 167 VAL A CA 1
ATOM 1294 C C . VAL A 1 168 ? -0.090 2.176 25.396 1.00 23.59 167 VAL A C 1
ATOM 1295 O O . VAL A 1 168 ? 0.781 2.977 25.823 1.00 22.63 167 VAL A O 1
ATOM 1299 N N . ARG A 1 169 ? -1.095 2.554 24.609 1.00 24.83 168 ARG A N 1
ATOM 1300 C CA . ARG A 1 169 ? -1.203 3.966 24.191 1.00 26.88 168 ARG A CA 1
ATOM 1301 C C . ARG A 1 169 ? -1.163 4.841 25.445 1.00 26.22 168 ARG A C 1
ATOM 1302 O O . ARG A 1 169 ? -1.899 4.564 26.398 1.00 25.94 168 ARG A O 1
ATOM 1310 N N . GLY A 1 170 ? -0.344 5.891 25.443 1.00 26.48 169 GLY A N 1
ATOM 1311 C CA . GLY A 1 170 ? -0.282 6.845 26.568 1.00 26.68 169 GLY A CA 1
ATOM 1312 C C . GLY A 1 170 ? 0.605 6.355 27.704 1.00 24.66 169 GLY A C 1
ATOM 1313 O O . GLY A 1 170 ? 0.815 7.099 28.643 1.00 25.29 169 GLY A O 1
ATOM 1314 N N . ALA A 1 171 ? 1.075 5.118 27.681 1.00 23.15 170 ALA A N 1
ATOM 1315 C CA . ALA A 1 171 ? 1.969 4.592 28.736 1.00 22.13 170 ALA A CA 1
ATOM 1316 C C . ALA A 1 171 ? 3.274 5.411 28.782 1.00 22.33 170 ALA A C 1
ATOM 1317 O O . ALA A 1 171 ? 3.782 5.823 27.719 1.00 22.50 170 ALA A O 1
ATOM 1319 N N . LYS A 1 172 ? 3.807 5.615 29.986 1.00 22.59 171 LYS A N 1
ATOM 1320 C CA . LYS A 1 172 ? 5.101 6.287 30.230 1.00 23.91 171 LYS A CA 1
ATOM 1321 C C . LYS A 1 172 ? 6.171 5.210 30.163 1.00 22.90 171 LYS A C 1
ATOM 1322 O O . LYS A 1 172 ? 6.086 4.262 30.949 1.00 21.19 171 LYS A O 1
ATOM 1328 N N . ILE A 1 173 ? 7.112 5.352 29.247 1.00 23.26 172 ILE A N 1
ATOM 1329 C CA . ILE A 1 173 ? 8.218 4.388 29.074 1.00 23.70 172 ILE A CA 1
ATOM 1330 C C . ILE A 1 173 ? 9.535 5.143 29.016 1.00 25.51 172 ILE A C 1
ATOM 1331 O O . ILE A 1 173 ? 9.529 6.386 28.873 1.00 26.24 172 ILE A O 1
ATOM 1336 N N . ASP A 1 174 ? 10.631 4.400 29.144 1.00 26.65 173 ASP A N 1
ATOM 1337 C CA . ASP A 1 174 ? 12.002 4.965 29.120 1.00 29.10 173 ASP A CA 1
ATOM 1338 C C . ASP A 1 174 ? 12.610 4.678 27.747 1.00 29.32 173 ASP A C 1
ATOM 1339 O O . ASP A 1 174 ? 11.951 4.030 26.917 1.00 27.46 173 ASP A O 1
ATOM 1344 N N . ILE A 1 175 ? 13.845 5.117 27.557 1.00 31.91 174 ILE A N 1
ATOM 1345 C CA . ILE A 1 175 ? 14.569 5.052 26.259 1.00 33.28 174 ILE A CA 1
ATOM 1346 C C . ILE A 1 175 ? 14.666 3.591 25.835 1.00 32.62 174 ILE A C 1
ATOM 1347 O O . ILE A 1 175 ? 14.316 3.282 24.683 1.00 30.87 174 ILE A O 1
ATOM 1352 N N . GLU A 1 176 ? 15.148 2.730 26.732 1.00 33.93 175 GLU A N 1
ATOM 1353 C CA . GLU A 1 176 ? 15.381 1.302 26.424 1.00 34.45 175 GLU A CA 1
ATOM 1354 C C . GLU A 1 176 ? 14.061 0.674 25.989 1.00 30.45 175 GLU A C 1
ATOM 1355 O O . GLU A 1 176 ? 14.067 -0.081 25.013 1.00 30.16 175 GLU A O 1
ATOM 1361 N N . GLN A 1 177 ? 12.973 0.973 26.688 1.00 28.51 176 GLN A N 1
ATOM 1362 C CA . GLN A 1 177 ? 11.624 0.435 26.347 1.00 26.47 176 GLN A CA 1
ATOM 1363 C C . GLN A 1 177 ? 11.204 0.939 24.963 1.00 25.70 176 GLN A C 1
ATOM 1364 O O . GLN A 1 177 ? 10.607 0.156 24.199 1.00 25.04 176 GLN A O 1
ATOM 1370 N N . ALA A 1 178 ? 11.502 2.193 24.632 1.00 25.82 177 ALA A N 1
ATOM 1371 C CA . ALA A 1 178 ? 11.087 2.797 23.346 1.00 25.24 177 ALA A CA 1
ATOM 1372 C C . ALA A 1 178 ? 11.814 2.074 22.207 1.00 25.82 177 ALA A C 1
ATOM 1373 O O . ALA A 1 178 ? 11.178 1.759 21.203 1.00 24.51 177 ALA A O 1
ATOM 1375 N N . LEU A 1 179 ? 13.109 1.790 22.387 1.00 27.06 178 LEU A N 1
ATOM 1376 C CA . LEU A 1 179 ? 13.933 1.074 21.392 1.00 27.95 178 LEU A CA 1
ATOM 1377 C C . LEU A 1 179 ? 13.324 -0.320 21.220 1.00 26.70 178 LEU A C 1
ATOM 1378 O O . LEU A 1 179 ? 13.216 -0.761 20.079 1.00 26.32 178 LEU A O 1
ATOM 1383 N N . ALA A 1 180 ? 12.955 -0.985 22.320 1.00 26.78 179 ALA A N 1
ATOM 1384 C CA . ALA A 1 180 ? 12.378 -2.354 22.313 1.00 26.63 179 ALA A CA 1
ATOM 1385 C C . ALA A 1 180 ? 10.999 -2.339 21.627 1.00 25.18 179 ALA A C 1
ATOM 1386 O O . ALA A 1 180 ? 10.667 -3.295 20.914 1.00 25.51 179 ALA A O 1
ATOM 1388 N N . TYR A 1 181 ? 10.193 -1.298 21.867 1.00 24.02 180 TYR A N 1
ATOM 1389 C CA . TYR A 1 181 ? 8.870 -1.116 21.216 1.00 23.00 180 TYR A CA 1
ATOM 1390 C C . TYR A 1 181 ? 9.052 -1.111 19.691 1.00 23.62 180 TYR A C 1
ATOM 1391 O O . TYR A 1 181 ? 8.299 -1.795 18.960 1.00 22.80 180 TYR A O 1
ATOM 1400 N N . ALA A 1 182 ? 10.020 -0.317 19.199 1.00 24.43 181 ALA A N 1
ATOM 1401 C CA . ALA A 1 182 ? 10.300 -0.195 17.751 1.00 25.29 181 ALA A CA 1
ATOM 1402 C C . ALA A 1 182 ? 10.678 -1.564 17.188 1.00 25.63 181 ALA A C 1
ATOM 1403 O O . ALA A 1 182 ? 10.136 -1.957 16.147 1.00 25.43 181 ALA A O 1
ATOM 1405 N N . ALA A 1 183 ? 11.616 -2.240 17.848 1.00 26.54 182 ALA A N 1
ATOM 1406 C CA . ALA A 1 183 ? 12.142 -3.549 17.430 1.00 27.94 182 ALA A CA 1
ATOM 1407 C C . ALA A 1 183 ? 11.007 -4.573 17.413 1.00 27.71 182 ALA A C 1
ATOM 1408 O O . ALA A 1 183 ? 10.981 -5.395 16.466 1.00 28.30 182 ALA A O 1
ATOM 1410 N N . ALA A 1 184 ? 10.109 -4.542 18.401 1.00 26.69 183 ALA A N 1
ATOM 1411 C CA . ALA A 1 184 ? 8.988 -5.507 18.515 1.00 26.60 183 ALA A CA 1
ATOM 1412 C C . ALA A 1 184 ? 8.015 -5.327 17.344 1.00 26.70 183 ALA A C 1
ATOM 1413 O O . ALA A 1 184 ? 7.309 -6.269 16.996 1.00 27.88 183 ALA A O 1
ATOM 1415 N N . HIS A 1 185 ? 7.982 -4.137 16.746 1.00 25.43 184 HIS A N 1
ATOM 1416 C CA . HIS A 1 185 ? 7.134 -3.803 15.573 1.00 25.52 184 HIS A CA 1
ATOM 1417 C C . HIS A 1 185 ? 7.888 -4.057 14.266 1.00 25.74 184 HIS A C 1
ATOM 1418 O O . HIS A 1 185 ? 7.414 -3.621 13.230 1.00 26.70 184 HIS A O 1
ATOM 1425 N N . GLY A 1 186 ? 9.062 -4.699 14.303 1.00 25.83 185 GLY A N 1
ATOM 1426 C CA . GLY A 1 186 ? 9.773 -5.107 13.079 1.00 26.73 185 GLY A CA 1
ATOM 1427 C C . GLY A 1 186 ? 10.779 -4.093 12.557 1.00 26.54 185 GLY A C 1
ATOM 1428 O O . GLY A 1 186 ? 11.289 -4.333 11.472 1.00 27.15 185 GLY A O 1
ATOM 1429 N N . LEU A 1 187 ? 11.044 -2.985 13.254 1.00 25.91 186 LEU A N 1
ATOM 1430 C CA . LEU A 1 187 ? 12.108 -2.027 12.838 1.00 26.52 186 LEU A CA 1
ATOM 1431 C C . LEU A 1 187 ? 13.472 -2.615 13.196 1.00 27.88 186 LEU A C 1
ATOM 1432 O O . LEU A 1 187 ? 13.569 -3.206 14.283 1.00 27.71 186 LEU A O 1
ATOM 1437 N N . ALA A 1 188 ? 14.444 -2.445 12.295 1.00 29.69 187 ALA A N 1
ATOM 1438 C CA . ALA A 1 188 ? 15.860 -2.811 12.479 1.00 31.71 187 ALA A CA 1
ATOM 1439 C C . ALA A 1 188 ? 16.556 -1.599 13.091 1.00 32.17 187 ALA A C 1
ATOM 1440 O O . ALA A 1 188 ? 16.946 -0.690 12.350 1.00 32.82 187 ALA A O 1
ATOM 1442 N N . VAL A 1 189 ? 16.647 -1.566 14.414 1.00 32.37 188 VAL A N 1
ATOM 1443 C CA . VAL A 1 189 ? 17.230 -0.415 15.165 1.00 33.81 188 VAL A CA 1
ATOM 1444 C C . VAL A 1 189 ? 18.753 -0.568 15.229 1.00 37.16 188 VAL A C 1
ATOM 1445 O O . VAL A 1 189 ? 19.188 -1.621 15.690 1.00 38.77 188 VAL A O 1
ATOM 1449 N N . HIS A 1 190 ? 19.522 0.447 14.825 1.00 39.32 189 HIS A N 1
ATOM 1450 C CA . HIS A 1 190 ? 21.013 0.402 14.752 1.00 43.26 189 HIS A CA 1
ATOM 1451 C C . HIS A 1 190 ? 21.628 1.375 15.758 1.00 45.62 189 HIS A C 1
ATOM 1452 O O . HIS A 1 190 ? 20.951 2.361 15.997 1.00 45.76 189 HIS A O 1
ATOM 1459 N N . THR B 1 11 ? 25.356 14.968 -28.038 1.00 72.51 10 THR B N 1
ATOM 1460 C CA . THR B 1 11 ? 24.762 16.297 -27.771 1.00 71.54 10 THR B CA 1
ATOM 1461 C C . THR B 1 11 ? 24.960 16.669 -26.293 1.00 68.70 10 THR B C 1
ATOM 1462 O O . THR B 1 11 ? 24.548 15.887 -25.396 1.00 67.20 10 THR B O 1
ATOM 1466 N N . VAL B 1 12 ? 25.544 17.847 -26.055 1.00 67.91 11 VAL B N 1
ATOM 1467 C CA . VAL B 1 12 ? 25.793 18.423 -24.702 1.00 65.96 11 VAL B CA 1
ATOM 1468 C C . VAL B 1 12 ? 25.224 19.839 -24.677 1.00 65.87 11 VAL B C 1
ATOM 1469 O O . VAL B 1 12 ? 25.698 20.648 -25.470 1.00 67.56 11 VAL B O 1
ATOM 1473 N N . TRP B 1 13 ? 24.256 20.106 -23.799 1.00 64.62 12 TRP B N 1
ATOM 1474 C CA . TRP B 1 13 ? 23.711 21.458 -23.489 1.00 64.70 12 TRP B CA 1
ATOM 1475 C C . TRP B 1 13 ? 24.340 21.976 -22.186 1.00 63.71 12 TRP B C 1
ATOM 1476 O O . TRP B 1 13 ? 24.405 21.195 -21.202 1.00 61.82 12 TRP B O 1
ATOM 1487 N N . ALA B 1 14 ? 24.814 23.228 -22.166 1.00 64.51 13 ALA B N 1
ATOM 1488 C CA . ALA B 1 14 ? 25.540 23.790 -21.001 1.00 64.32 13 ALA B CA 1
ATOM 1489 C C . ALA B 1 14 ? 25.179 25.263 -20.771 1.00 65.67 13 ALA B C 1
ATOM 1490 O O . ALA B 1 14 ? 25.000 25.971 -21.770 1.00 67.04 13 ALA B O 1
ATOM 1492 N N . ASP B 1 15 ? 25.048 25.666 -19.497 1.00 65.46 14 ASP B N 1
ATOM 1493 C CA . ASP B 1 15 ? 25.000 27.078 -19.016 1.00 67.47 14 ASP B CA 1
ATOM 1494 C C . ASP B 1 15 ? 23.947 27.873 -19.788 1.00 68.65 14 ASP B C 1
ATOM 1495 O O . ASP B 1 15 ? 24.292 28.939 -20.288 1.00 71.29 14 ASP B O 1
ATOM 1500 N N . GLU B 1 16 ? 22.705 27.385 -19.823 1.00 67.56 15 GLU B N 1
ATOM 1501 C CA . GLU B 1 16 ? 21.598 27.963 -20.632 1.00 68.72 15 GLU B CA 1
ATOM 1502 C C . GLU B 1 16 ? 20.249 27.544 -20.043 1.00 67.28 15 GLU B C 1
ATOM 1503 O O . GLU B 1 16 ? 20.246 26.692 -19.147 1.00 65.79 15 GLU B O 1
ATOM 1509 N N . GLU B 1 17 ? 19.142 28.095 -20.541 1.00 68.27 16 GLU B N 1
ATOM 1510 C CA . GLU B 1 17 ? 17.800 27.955 -19.919 1.00 67.40 16 GLU B CA 1
ATOM 1511 C C . GLU B 1 17 ? 16.750 27.673 -20.996 1.00 67.86 16 GLU B C 1
ATOM 1512 O O . GLU B 1 17 ? 16.800 28.335 -22.025 1.00 70.15 16 GLU B O 1
ATOM 1518 N N . PHE B 1 18 ? 15.866 26.693 -20.784 1.00 66.53 17 PHE B N 1
ATOM 1519 C CA . PHE B 1 18 ? 14.712 26.336 -21.659 1.00 66.91 17 PHE B CA 1
ATOM 1520 C C . PHE B 1 18 ? 13.423 26.499 -20.854 1.00 65.84 17 PHE B C 1
ATOM 1521 O O . PHE B 1 18 ? 13.356 25.909 -19.761 1.00 64.58 17 PHE B O 1
ATOM 1529 N N . ALA B 1 19 ? 12.430 27.234 -21.363 1.00 66.62 18 ALA B N 1
ATOM 1530 C CA . ALA B 1 19 ? 11.138 27.457 -20.671 1.00 65.83 18 ALA B CA 1
ATOM 1531 C C . ALA B 1 19 ? 9.968 27.095 -21.585 1.00 66.14 18 ALA B C 1
ATOM 1532 O O . ALA B 1 19 ? 10.052 27.353 -22.787 1.00 68.93 18 ALA B O 1
ATOM 1534 N N . GLY B 1 20 ? 8.919 26.500 -21.012 1.00 64.84 19 GLY B N 1
ATOM 1535 C CA . GLY B 1 20 ? 7.620 26.197 -21.647 1.00 65.05 19 GLY B CA 1
ATOM 1536 C C . GLY B 1 20 ? 7.746 25.400 -22.932 1.00 66.14 19 GLY B C 1
ATOM 1537 O O . GLY B 1 20 ? 6.855 25.571 -23.780 1.00 68.16 19 GLY B O 1
ATOM 1538 N N . ARG B 1 21 ? 8.790 24.567 -23.079 1.00 65.23 20 ARG B N 1
ATOM 1539 C CA . ARG B 1 21 ? 9.086 23.828 -24.337 1.00 66.24 20 ARG B CA 1
ATOM 1540 C C . ARG B 1 21 ? 8.307 22.507 -24.315 1.00 65.42 20 ARG B C 1
ATOM 1541 O O . ARG B 1 21 ? 8.238 21.876 -23.224 1.00 63.41 20 ARG B O 1
ATOM 1543 N N . ASP B 1 22 ? 7.711 22.127 -25.450 1.00 66.91 21 ASP B N 1
ATOM 1544 C CA . ASP B 1 22 ? 6.977 20.846 -25.627 1.00 66.88 21 ASP B CA 1
ATOM 1545 C C . ASP B 1 22 ? 7.960 19.839 -26.228 1.00 67.77 21 ASP B C 1
ATOM 1546 O O . ASP B 1 22 ? 8.323 20.015 -27.395 1.00 70.14 21 ASP B O 1
ATOM 1551 N N . PHE B 1 23 ? 8.379 18.846 -25.436 1.00 66.05 22 PHE B N 1
ATOM 1552 C CA . PHE B 1 23 ? 9.346 17.800 -25.836 1.00 66.73 22 PHE B CA 1
ATOM 1553 C C . PHE B 1 23 ? 8.619 16.467 -26.024 1.00 67.90 22 PHE B C 1
ATOM 1554 O O . PHE B 1 23 ? 9.315 15.456 -26.210 1.00 69.17 22 PHE B O 1
ATOM 1562 N N . ARG B 1 24 ? 7.283 16.458 -26.010 1.00 68.15 23 ARG B N 1
ATOM 1563 C CA . ARG B 1 24 ? 6.495 15.202 -25.928 1.00 69.50 23 ARG B CA 1
ATOM 1564 C C . ARG B 1 24 ? 6.991 14.191 -26.970 1.00 72.72 23 ARG B C 1
ATOM 1565 O O . ARG B 1 24 ? 7.228 14.579 -28.123 1.00 74.52 23 ARG B O 1
ATOM 1573 N N . ASP B 1 25 ? 7.198 12.956 -26.505 1.00 73.63 24 ASP B N 1
ATOM 1574 C CA . ASP B 1 25 ? 7.573 11.743 -27.279 1.00 77.34 24 ASP B CA 1
ATOM 1575 C C . ASP B 1 25 ? 8.837 11.977 -28.123 1.00 78.91 24 ASP B C 1
ATOM 1576 O O . ASP B 1 25 ? 9.022 11.236 -29.102 1.00 82.48 24 ASP B O 1
ATOM 1581 N N . GLU B 1 26 ? 9.703 12.924 -27.737 1.00 77.07 25 GLU B N 1
ATOM 1582 C CA . GLU B 1 26 ? 10.996 13.186 -28.436 1.00 78.43 25 GLU B CA 1
ATOM 1583 C C . GLU B 1 26 ? 12.055 12.196 -27.936 1.00 78.63 25 GLU B C 1
ATOM 1584 O O . GLU B 1 26 ? 11.892 11.668 -26.824 1.00 77.20 25 GLU B O 1
ATOM 1590 N N . ASP B 1 27 ? 13.083 11.929 -28.742 1.00 57.45 26 ASP B N 1
ATOM 1591 C CA . ASP B 1 27 ? 14.202 11.028 -28.363 1.00 55.10 26 ASP B CA 1
ATOM 1592 C C . ASP B 1 27 ? 15.358 11.875 -27.819 1.00 54.94 26 ASP B C 1
ATOM 1593 O O . ASP B 1 27 ? 16.139 12.398 -28.630 1.00 57.13 26 ASP B O 1
ATOM 1598 N N . LEU B 1 28 ? 15.472 11.979 -26.494 1.00 51.61 27 LEU B N 1
ATOM 1599 C CA . LEU B 1 28 ? 16.575 12.717 -25.821 1.00 51.68 27 LEU B CA 1
ATOM 1600 C C . LEU B 1 28 ? 17.530 11.711 -25.161 1.00 48.42 27 LEU B C 1
ATOM 1601 O O . LEU B 1 28 ? 18.237 12.091 -24.194 1.00 47.82 27 LEU B O 1
ATOM 1606 N N . SER B 1 29 ? 17.580 10.471 -25.647 1.00 46.99 28 SER B N 1
ATOM 1607 C CA A SER B 1 29 ? 18.499 9.440 -25.098 0.50 44.99 28 SER B CA 1
ATOM 1608 C CA B SER B 1 29 ? 18.496 9.449 -25.076 0.50 44.49 28 SER B CA 1
ATOM 1609 C C . SER B 1 29 ? 19.942 9.958 -25.153 1.00 45.95 28 SER B C 1
ATOM 1610 O O . SER B 1 29 ? 20.311 10.560 -26.175 1.00 48.36 28 SER B O 1
ATOM 1615 N N . ARG B 1 30 ? 20.704 9.731 -24.086 1.00 44.39 29 ARG B N 1
ATOM 1616 C CA . ARG B 1 30 ? 22.175 9.945 -23.997 1.00 46.25 29 ARG B CA 1
ATOM 1617 C C . ARG B 1 30 ? 22.551 11.418 -24.116 1.00 48.49 29 ARG B C 1
ATOM 1618 O O . ARG B 1 30 ? 23.746 11.680 -24.334 1.00 49.90 29 ARG B O 1
ATOM 1626 N N . ILE B 1 31 ? 21.601 12.338 -23.955 1.00 48.27 30 ILE B N 1
ATOM 1627 C CA . ILE B 1 31 ? 21.945 13.785 -23.917 1.00 51.27 30 ILE B CA 1
ATOM 1628 C C . ILE B 1 31 ? 22.710 14.029 -22.612 1.00 49.72 30 ILE B C 1
ATOM 1629 O O . ILE B 1 31 ? 22.485 13.271 -21.626 1.00 45.59 30 ILE B O 1
ATOM 1634 N N . ARG B 1 32 ? 23.611 15.010 -22.616 1.00 52.14 31 ARG B N 1
ATOM 1635 C CA . ARG B 1 32 ? 24.283 15.508 -21.391 1.00 52.12 31 ARG B CA 1
ATOM 1636 C C . ARG B 1 32 ? 23.862 16.966 -21.182 1.00 54.41 31 ARG B C 1
ATOM 1637 O O . ARG B 1 32 ? 23.826 17.700 -22.175 1.00 57.70 31 ARG B O 1
ATOM 1645 N N . THR B 1 33 ? 23.523 17.349 -19.945 1.00 53.22 32 THR B N 1
ATOM 1646 C CA . THR B 1 33 ? 23.333 18.774 -19.542 1.00 56.08 32 THR B CA 1
ATOM 1647 C C . THR B 1 33 ? 24.283 19.110 -18.392 1.00 56.92 32 THR B C 1
ATOM 1648 O O . THR B 1 33 ? 24.492 18.259 -17.506 1.00 54.28 32 THR B O 1
ATOM 1652 N N . GLU B 1 34 ? 24.874 20.294 -18.461 1.00 61.86 33 GLU B N 1
ATOM 1653 C CA . GLU B 1 34 ? 25.721 20.890 -17.405 1.00 64.00 33 GLU B CA 1
ATOM 1654 C C . GLU B 1 34 ? 25.152 22.284 -17.109 1.00 67.20 33 GLU B C 1
ATOM 1655 O O . GLU B 1 34 ? 25.208 23.132 -17.996 1.00 70.40 33 GLU B O 1
ATOM 1661 N N . ARG B 1 35 ? 24.584 22.471 -15.916 1.00 66.10 34 ARG B N 1
ATOM 1662 C CA . ARG B 1 35 ? 24.020 23.750 -15.422 1.00 68.60 34 ARG B CA 1
ATOM 1663 C C . ARG B 1 35 ? 22.996 24.272 -16.436 1.00 69.38 34 ARG B C 1
ATOM 1664 O O . ARG B 1 35 ? 23.082 25.461 -16.783 1.00 73.15 34 ARG B O 1
ATOM 1672 N N . VAL B 1 36 ? 22.073 23.413 -16.884 1.00 65.02 35 VAL B N 1
ATOM 1673 C CA . VAL B 1 36 ? 20.892 23.802 -17.713 1.00 65.74 35 VAL B CA 1
ATOM 1674 C C . VAL B 1 36 ? 19.655 23.919 -16.810 1.00 63.74 35 VAL B C 1
ATOM 1675 O O . VAL B 1 36 ? 19.468 23.049 -15.934 1.00 60.67 35 VAL B O 1
ATOM 1679 N N . VAL B 1 37 ? 18.831 24.948 -17.014 1.00 66.34 36 VAL B N 1
ATOM 1680 C CA . VAL B 1 37 ? 17.531 25.143 -16.302 1.00 65.00 36 VAL B CA 1
ATOM 1681 C C . VAL B 1 37 ? 16.414 24.820 -17.294 1.00 64.37 36 VAL B C 1
ATOM 1682 O O . VAL B 1 37 ? 16.378 25.436 -18.368 1.00 67.77 36 VAL B O 1
ATOM 1686 N N . PHE B 1 38 ? 15.547 23.885 -16.939 1.00 60.92 37 PHE B N 1
ATOM 1687 C CA . PHE B 1 38 ? 14.278 23.589 -17.648 1.00 60.66 37 PHE B CA 1
ATOM 1688 C C . PHE B 1 38 ? 13.123 24.067 -16.776 1.00 60.99 37 PHE B C 1
ATOM 1689 O O . PHE B 1 38 ? 12.950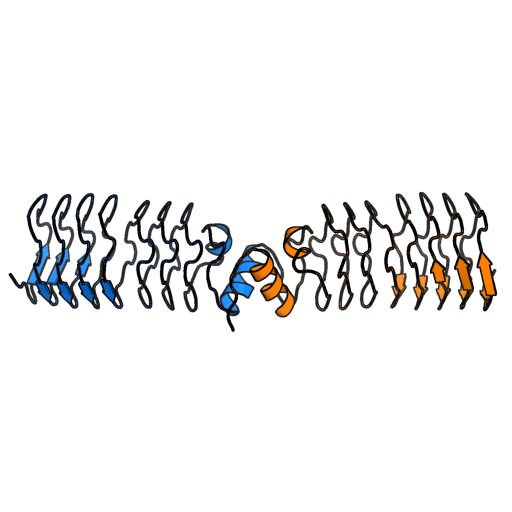 23.535 -15.661 1.00 58.34 37 PHE B O 1
ATOM 1697 N N . THR B 1 39 ? 12.375 25.063 -17.256 1.00 65.04 38 THR B N 1
ATOM 1698 C CA . THR B 1 39 ? 11.212 25.631 -16.529 1.00 66.41 38 THR B CA 1
ATOM 1699 C C . THR B 1 39 ? 9.922 25.246 -17.252 1.00 66.73 38 THR B C 1
ATOM 1700 O O . THR B 1 39 ? 9.763 25.649 -18.410 1.00 70.47 38 THR B O 1
ATOM 1704 N N . GLU B 1 40 ? 9.034 24.528 -16.576 1.00 64.54 39 GLU B N 1
ATOM 1705 C CA . GLU B 1 40 ? 7.673 24.166 -17.046 1.00 65.62 39 GLU B CA 1
ATOM 1706 C C . GLU B 1 40 ? 7.721 23.542 -18.445 1.00 65.78 39 GLU B C 1
ATOM 1707 O O . GLU B 1 40 ? 6.890 23.933 -19.281 1.00 68.89 39 GLU B O 1
ATOM 1713 N N . CYS B 1 41 ? 8.639 22.600 -18.676 1.00 62.89 40 CYS B N 1
ATOM 1714 C CA . CYS B 1 41 ? 8.772 21.845 -19.950 1.00 63.04 40 CYS B CA 1
ATOM 1715 C C . CYS B 1 41 ? 7.941 20.558 -19.871 1.00 60.11 40 CYS B C 1
ATOM 1716 O O . CYS B 1 41 ? 7.825 20.010 -18.741 1.00 56.65 40 CYS B O 1
ATOM 1719 N N . ASP B 1 42 ? 7.335 20.140 -20.994 1.00 60.80 41 ASP B N 1
ATOM 1720 C CA . ASP B 1 42 ? 6.475 18.923 -21.087 1.00 59.03 41 ASP B CA 1
ATOM 1721 C C . ASP B 1 42 ? 7.306 17.786 -21.693 1.00 56.33 41 ASP B C 1
ATOM 1722 O O . ASP B 1 42 ? 7.545 17.786 -22.923 1.00 58.17 41 ASP B O 1
ATOM 1727 N N . PHE B 1 43 ? 7.741 16.858 -20.841 1.00 52.73 42 PHE B N 1
ATOM 1728 C CA . PHE B 1 43 ? 8.542 15.670 -21.214 1.00 50.36 42 PHE B CA 1
ATOM 1729 C C . PHE B 1 43 ? 7.659 14.413 -21.246 1.00 49.47 42 PHE B C 1
ATOM 1730 O O . PHE B 1 43 ? 8.212 13.297 -21.206 1.00 47.43 42 PHE B O 1
ATOM 1738 N N . SER B 1 44 ? 6.334 14.560 -21.328 1.00 51.91 43 SER B N 1
ATOM 1739 C CA . SER B 1 44 ? 5.390 13.410 -21.358 1.00 52.15 43 SER B CA 1
ATOM 1740 C C . SER B 1 44 ? 5.815 12.428 -22.457 1.00 51.84 43 SER B C 1
ATOM 1741 O O . SER B 1 44 ? 5.943 12.869 -23.608 1.00 54.44 43 SER B O 1
ATOM 1744 N N . GLY B 1 45 ? 6.038 11.158 -22.115 1.00 49.70 44 GLY B N 1
ATOM 1745 C CA . GLY B 1 45 ? 6.353 10.095 -23.092 1.00 49.54 44 GLY B CA 1
ATOM 1746 C C . GLY B 1 45 ? 7.763 10.194 -23.666 1.00 48.48 44 GLY B C 1
ATOM 1747 O O . GLY B 1 45 ? 8.071 9.409 -24.553 1.00 49.25 44 GLY B O 1
ATOM 1748 N N . VAL B 1 46 ? 8.618 11.093 -23.181 1.00 47.47 45 VAL B N 1
ATOM 1749 C CA . VAL B 1 46 ? 9.961 11.339 -23.785 1.00 47.28 45 VAL B CA 1
ATOM 1750 C C . VAL B 1 46 ? 10.896 10.200 -23.376 1.00 43.64 45 VAL B C 1
ATOM 1751 O O . VAL B 1 46 ? 10.764 9.685 -22.270 1.00 40.98 45 VAL B O 1
ATOM 1755 N N . ASP B 1 47 ? 11.813 9.846 -24.257 1.00 43.67 46 ASP B N 1
ATOM 1756 C CA . ASP B 1 47 ? 12.924 8.921 -23.961 1.00 41.33 46 ASP B CA 1
ATOM 1757 C C . ASP B 1 47 ? 14.148 9.735 -23.505 1.00 39.98 46 ASP B C 1
ATOM 1758 O O . ASP B 1 47 ? 14.774 10.401 -24.352 1.00 41.82 46 ASP B O 1
ATOM 1763 N N . LEU B 1 48 ? 14.478 9.675 -22.211 1.00 36.83 47 LEU B N 1
ATOM 1764 C CA . LEU B 1 48 ? 15.699 10.270 -21.615 1.00 36.02 47 LEU B CA 1
ATOM 1765 C C . LEU B 1 48 ? 16.636 9.164 -21.132 1.00 33.88 47 LEU B C 1
ATOM 1766 O O . LEU B 1 48 ? 17.475 9.440 -20.247 1.00 33.41 47 LEU B O 1
ATOM 1771 N N . SER B 1 49 ? 16.544 7.977 -21.721 1.00 33.20 48 SER B N 1
ATOM 1772 C CA . SER B 1 49 ? 17.410 6.833 -21.346 1.00 31.18 48 SER B CA 1
ATOM 1773 C C . SER B 1 49 ? 18.884 7.242 -21.415 1.00 31.59 48 SER B C 1
ATOM 1774 O O . SER B 1 49 ? 19.296 7.811 -22.430 1.00 33.19 48 SER B O 1
ATOM 1777 N N . GLU B 1 50 ? 19.647 6.902 -20.388 1.00 30.62 49 GLU B N 1
ATOM 1778 C CA . GLU B 1 50 ? 21.122 7.022 -20.367 1.00 32.11 49 GLU B CA 1
ATOM 1779 C C . GLU B 1 50 ? 21.535 8.480 -20.486 1.00 33.97 49 GLU B C 1
ATOM 1780 O O . GLU B 1 50 ? 22.597 8.738 -21.053 1.00 36.33 49 GLU B O 1
ATOM 1786 N N . SER B 1 51 ? 20.703 9.404 -20.041 1.00 33.91 50 SER B N 1
ATOM 1787 C CA . SER B 1 51 ? 21.076 10.841 -20.061 1.00 36.40 50 SER B CA 1
ATOM 1788 C C . SER B 1 51 ? 21.899 11.142 -18.806 1.00 36.44 50 SER B C 1
ATOM 1789 O O . SER B 1 51 ? 21.996 10.298 -17.891 1.00 34.29 50 SER B O 1
ATOM 1792 N N . GLU B 1 52 ? 22.530 12.305 -18.781 1.00 39.58 51 GLU B N 1
ATOM 1793 C CA . GLU B 1 52 ? 23.499 12.648 -17.722 1.00 40.72 51 GLU B CA 1
ATOM 1794 C C . GLU B 1 52 ? 23.359 14.158 -17.479 1.00 42.58 51 GLU B C 1
ATOM 1795 O O . GLU B 1 52 ? 23.358 14.937 -18.460 1.00 44.33 51 GLU B O 1
ATOM 1801 N N . HIS B 1 53 ? 23.151 14.539 -16.219 1.00 41.62 52 HIS B N 1
ATOM 1802 C CA . HIS B 1 53 ? 22.847 15.936 -15.809 1.00 43.35 52 HIS B CA 1
ATOM 1803 C C . HIS B 1 53 ? 23.705 16.296 -14.603 1.00 43.99 52 HIS B C 1
ATOM 1804 O O . HIS B 1 53 ? 23.664 15.564 -13.616 1.00 42.08 52 HIS B O 1
ATOM 1811 N N . HIS B 1 54 ? 24.469 17.383 -14.700 1.00 47.30 53 HIS B N 1
ATOM 1812 C CA . HIS B 1 54 ? 25.383 17.862 -13.638 1.00 48.88 53 HIS B CA 1
ATOM 1813 C C . HIS B 1 54 ? 24.993 19.316 -13.354 1.00 51.40 53 HIS B C 1
ATOM 1814 O O . HIS B 1 54 ? 25.098 20.113 -14.279 1.00 53.99 53 HIS B O 1
ATOM 1821 N N . GLY B 1 55 ? 24.448 19.602 -12.162 1.00 50.68 54 GLY B N 1
ATOM 1822 C CA . GLY B 1 55 ? 24.103 20.966 -11.718 1.00 53.17 54 GLY B CA 1
ATOM 1823 C C . GLY B 1 55 ? 22.931 21.569 -12.472 1.00 53.38 54 GLY B C 1
ATOM 1824 O O . GLY B 1 55 ? 22.849 22.796 -12.499 1.00 56.33 54 GLY B O 1
ATOM 1825 N N . SER B 1 56 ? 22.070 20.763 -13.081 1.00 50.64 55 SER B N 1
ATOM 1826 C CA . SER B 1 56 ? 20.904 21.211 -13.892 1.00 51.20 55 SER B CA 1
ATOM 1827 C C . SER B 1 56 ? 19.641 21.325 -13.023 1.00 49.84 55 SER B C 1
ATOM 1828 O O . SER B 1 56 ? 19.666 20.822 -11.893 1.00 48.28 55 SER B O 1
ATOM 1831 N N . ALA B 1 57 ? 18.569 21.953 -13.517 1.00 51.47 56 ALA B N 1
ATOM 1832 C CA . ALA B 1 57 ? 17.300 22.157 -12.768 1.00 51.29 56 ALA B CA 1
ATOM 1833 C C . ALA B 1 57 ? 16.096 21.879 -13.675 1.00 51.21 56 ALA B C 1
ATOM 1834 O O . ALA B 1 57 ? 16.057 22.436 -14.794 1.00 53.48 56 ALA B O 1
ATOM 1836 N N . PHE B 1 58 ? 15.169 21.037 -13.209 1.00 48.91 57 PHE B N 1
ATOM 1837 C CA . PHE B 1 58 ? 13.874 20.706 -13.864 1.00 48.52 57 PHE B CA 1
ATOM 1838 C C . PHE B 1 58 ? 12.737 21.161 -12.944 1.00 49.68 57 PHE B C 1
ATOM 1839 O O . PHE B 1 58 ? 12.348 20.447 -12.003 1.00 47.91 57 PHE B O 1
ATOM 1847 N N . ARG B 1 59 ? 12.238 22.363 -13.192 1.00 53.25 58 ARG B N 1
ATOM 1848 C CA . ARG B 1 59 ? 11.280 23.061 -12.292 1.00 55.26 58 ARG B CA 1
ATOM 1849 C C . ARG B 1 59 ? 9.860 22.951 -12.859 1.00 55.64 58 ARG B C 1
ATOM 1850 O O . ARG B 1 59 ? 9.626 23.471 -13.953 1.00 57.52 58 ARG B O 1
ATOM 1858 N N . ASN B 1 60 ? 8.965 22.273 -12.151 1.00 54.10 59 ASN B N 1
ATOM 1859 C CA . ASN B 1 60 ? 7.535 22.100 -12.523 1.00 55.52 59 ASN B CA 1
ATOM 1860 C C . ASN B 1 60 ? 7.436 21.553 -13.944 1.00 55.68 59 ASN B C 1
ATOM 1861 O O . ASN B 1 60 ? 6.564 22.023 -14.692 1.00 58.51 59 ASN B O 1
ATOM 1866 N N . CYS B 1 61 ? 8.330 20.626 -14.294 1.00 53.38 60 CYS B N 1
ATOM 1867 C CA . CYS B 1 61 ? 8.320 19.878 -15.575 1.00 53.45 60 CYS B CA 1
ATOM 1868 C C . CYS B 1 61 ? 7.441 18.633 -15.418 1.00 52.32 60 CYS B C 1
ATOM 1869 O O . CYS B 1 61 ? 7.282 18.170 -14.282 1.00 51.38 60 CYS B O 1
ATOM 1872 N N . THR B 1 62 ? 6.860 18.116 -16.499 1.00 52.76 61 THR B N 1
ATOM 1873 C CA . THR B 1 62 ? 6.003 16.899 -16.459 1.00 51.30 61 THR B CA 1
ATOM 1874 C C . THR B 1 62 ? 6.720 15.738 -17.124 1.00 48.79 61 THR B C 1
ATOM 1875 O O . THR B 1 62 ? 7.039 15.874 -18.309 1.00 49.37 61 THR B O 1
ATOM 1879 N N . PHE B 1 63 ? 6.950 14.654 -16.393 1.00 45.51 62 PHE B N 1
ATOM 1880 C CA . PHE B 1 63 ? 7.661 13.469 -16.897 1.00 43.37 62 PHE B CA 1
ATOM 1881 C C . PHE B 1 63 ? 6.703 12.285 -16.969 1.00 43.09 62 PHE B C 1
ATOM 1882 O O . PHE B 1 63 ? 7.196 11.144 -16.973 1.00 40.50 62 PHE B O 1
ATOM 1890 N N . ARG B 1 64 ? 5.402 12.549 -17.014 1.00 44.96 63 ARG B N 1
ATOM 1891 C CA . ARG B 1 64 ? 4.363 11.492 -17.093 1.00 46.27 63 ARG B CA 1
ATOM 1892 C C . ARG B 1 64 ? 4.697 10.540 -18.247 1.00 45.80 63 ARG B C 1
ATOM 1893 O O . ARG B 1 64 ? 4.873 11.026 -19.392 1.00 47.04 63 ARG B O 1
ATOM 1901 N N . ARG B 1 65 ? 4.785 9.249 -17.943 1.00 44.65 64 ARG B N 1
ATOM 1902 C CA . ARG B 1 65 ? 4.983 8.140 -18.915 1.00 45.20 64 ARG B CA 1
ATOM 1903 C C . ARG B 1 65 ? 6.310 8.289 -19.673 1.00 43.08 64 ARG B C 1
ATOM 1904 O O . ARG B 1 65 ? 6.487 7.549 -20.672 1.00 43.20 64 ARG B O 1
ATOM 1912 N N . SER B 1 66 ? 7.242 9.117 -19.183 1.00 40.66 65 SER B N 1
ATOM 1913 C CA . SER B 1 66 ? 8.595 9.257 -19.769 1.00 38.97 65 SER B CA 1
ATOM 1914 C C . SER B 1 66 ? 9.491 8.126 -19.262 1.00 35.64 65 SER B C 1
ATOM 1915 O O . SER B 1 66 ? 9.096 7.425 -18.336 1.00 34.45 65 SER B O 1
ATOM 1918 N N . THR B 1 67 ? 10.656 7.982 -19.867 1.00 34.31 66 THR B N 1
ATOM 1919 C CA . THR B 1 67 ? 11.668 6.993 -19.453 1.00 32.61 66 THR B CA 1
ATOM 1920 C C . THR B 1 67 ? 12.968 7.729 -19.134 1.00 31.55 66 THR B C 1
ATOM 1921 O O . THR B 1 67 ? 13.484 8.408 -20.033 1.00 33.10 66 THR B O 1
ATOM 1925 N N . ILE B 1 68 ? 13.461 7.628 -17.905 1.00 29.57 67 ILE B N 1
ATOM 1926 C CA . ILE B 1 68 ? 14.726 8.310 -17.485 1.00 29.11 67 ILE B CA 1
ATOM 1927 C C . ILE B 1 68 ? 15.712 7.253 -16.984 1.00 27.12 67 ILE B C 1
ATOM 1928 O O . ILE B 1 68 ? 16.767 7.604 -16.454 1.00 27.37 67 ILE B O 1
ATOM 1933 N N . TRP B 1 69 ? 15.399 5.986 -17.168 1.00 25.59 68 TRP B N 1
ATOM 1934 C CA . TRP B 1 69 ? 16.265 4.900 -16.654 1.00 24.31 68 TRP B CA 1
ATOM 1935 C C . TRP B 1 69 ? 17.676 4.992 -17.246 1.00 24.40 68 TRP B C 1
ATOM 1936 O O . TRP B 1 69 ? 17.846 5.518 -18.375 1.00 24.90 68 TRP B O 1
ATOM 1947 N N . HIS B 1 70 ? 18.660 4.536 -16.466 1.00 24.12 69 HIS B N 1
ATOM 1948 C CA . HIS B 1 70 ? 20.094 4.467 -16.843 1.00 24.99 69 HIS B CA 1
ATOM 1949 C C . HIS B 1 70 ? 20.675 5.874 -16.795 1.00 26.43 69 HIS B C 1
ATOM 1950 O O . HIS B 1 70 ? 21.811 6.017 -17.270 1.00 27.96 69 HIS B O 1
ATOM 1957 N N . SER B 1 71 ? 19.904 6.866 -16.339 1.00 26.27 70 SER B N 1
ATOM 1958 C CA . SER B 1 71 ? 20.363 8.275 -16.296 1.00 28.03 70 SER B CA 1
ATOM 1959 C C . SER B 1 71 ? 21.157 8.545 -15.013 1.00 28.16 70 SER B C 1
ATOM 1960 O O . SER B 1 71 ? 21.035 7.785 -14.040 1.00 27.27 70 SER B O 1
ATOM 1963 N N . THR B 1 72 ? 21.982 9.590 -15.030 1.00 30.25 71 THR B N 1
ATOM 1964 C CA . THR B 1 72 ? 22.754 10.049 -13.851 1.00 31.33 71 THR B CA 1
ATOM 1965 C C . THR B 1 72 ? 22.469 11.529 -13.648 1.00 32.56 71 THR B C 1
ATOM 1966 O O . THR B 1 72 ? 22.599 12.271 -14.622 1.00 34.71 71 THR B O 1
ATOM 1970 N N . PHE B 1 73 ? 22.064 11.898 -12.447 1.00 32.53 72 PHE B N 1
ATOM 1971 C CA . PHE B 1 73 ? 21.766 13.289 -12.041 1.00 34.46 72 PHE B CA 1
ATOM 1972 C C . PHE B 1 73 ? 22.630 13.617 -10.827 1.00 36.30 72 PHE B C 1
ATOM 1973 O O . PHE B 1 73 ? 22.438 12.993 -9.752 1.00 35.82 72 PHE B O 1
ATOM 1981 N N . THR B 1 74 ? 23.558 14.569 -10.959 1.00 38.58 73 THR B N 1
ATOM 1982 C CA . THR B 1 74 ? 24.420 14.977 -9.827 1.00 40.73 73 THR B CA 1
ATOM 1983 C C . THR B 1 74 ? 24.145 16.448 -9.537 1.00 43.07 73 THR B C 1
ATOM 1984 O O . THR B 1 74 ? 24.182 17.265 -10.481 1.00 44.72 73 THR B O 1
ATOM 1988 N N . ASN B 1 75 ? 23.890 16.761 -8.264 1.00 44.33 74 ASN B N 1
ATOM 1989 C CA . ASN B 1 75 ? 23.702 18.142 -7.754 1.00 47.14 74 ASN B CA 1
ATOM 1990 C C . ASN B 1 75 ? 22.622 18.826 -8.597 1.00 47.01 74 ASN B C 1
ATOM 1991 O O . ASN B 1 75 ? 22.823 19.996 -8.955 1.00 48.57 74 ASN B O 1
ATOM 1996 N N . CYS B 1 76 ? 21.538 18.114 -8.920 1.00 44.38 75 CYS B N 1
ATOM 1997 C CA . CYS B 1 76 ? 20.416 18.620 -9.754 1.00 44.64 75 CYS B CA 1
ATOM 1998 C C . CYS B 1 76 ? 19.201 18.979 -8.884 1.00 44.72 75 CYS B C 1
ATOM 1999 O O . CYS B 1 76 ? 19.099 18.458 -7.754 1.00 44.03 75 CYS B O 1
ATOM 2002 N N . SER B 1 77 ? 18.295 19.826 -9.397 1.00 45.74 76 SER B N 1
ATOM 2003 C CA . SER B 1 77 ? 16.969 20.128 -8.790 1.00 46.19 76 SER B CA 1
ATOM 2004 C C . SER B 1 77 ? 15.868 19.557 -9.679 1.00 44.80 76 SER B C 1
ATOM 2005 O O . SER B 1 77 ? 15.979 19.719 -10.897 1.00 46.44 76 SER B O 1
ATOM 2008 N N . LEU B 1 78 ? 14.852 18.931 -9.069 1.00 44.36 77 LEU B N 1
ATOM 2009 C CA . LEU B 1 78 ? 13.611 18.418 -9.714 1.00 43.20 77 LEU B CA 1
ATOM 2010 C C . LEU B 1 78 ? 12.393 19.185 -9.166 1.00 44.19 77 LEU B C 1
ATOM 2011 O O . LEU B 1 78 ? 11.276 18.668 -9.266 1.00 43.48 77 LEU B O 1
ATOM 2016 N N . LEU B 1 79 ? 12.596 20.385 -8.623 1.00 47.25 78 LEU B N 1
ATOM 2017 C CA . LEU B 1 79 ? 11.557 21.162 -7.883 1.00 48.90 78 LEU B CA 1
ATOM 2018 C C . LEU B 1 79 ? 10.180 21.051 -8.564 1.00 49.41 78 LEU B C 1
ATOM 2019 O O . LEU B 1 79 ? 10.054 21.465 -9.716 1.00 51.89 78 LEU B O 1
ATOM 2024 N N . GLY B 1 80 ? 9.174 20.514 -7.875 1.00 48.13 79 GLY B N 1
ATOM 2025 C CA . GLY B 1 80 ? 7.764 20.521 -8.321 1.00 49.49 79 GLY B CA 1
ATOM 2026 C C . GLY B 1 80 ? 7.484 19.653 -9.548 1.00 48.70 79 GLY B C 1
ATOM 2027 O O . GLY B 1 80 ? 6.335 19.681 -10.014 1.00 49.82 79 GLY B O 1
ATOM 2028 N N . SER B 1 81 ? 8.449 18.887 -10.061 1.00 46.46 80 SER B N 1
ATOM 2029 C CA . SER B 1 81 ? 8.247 18.101 -11.310 1.00 46.09 80 SER B CA 1
ATOM 2030 C C . SER B 1 81 ? 7.396 16.844 -11.043 1.00 44.47 80 SER B C 1
ATOM 2031 O O . SER B 1 81 ? 7.405 16.331 -9.894 1.00 42.59 80 SER B O 1
ATOM 2034 N N . VAL B 1 82 ? 6.665 16.358 -12.055 1.00 45.57 81 VAL B N 1
ATOM 2035 C CA . VAL B 1 82 ? 5.654 15.263 -11.898 1.00 44.47 81 VAL B CA 1
ATOM 2036 C C . VAL B 1 82 ? 6.143 14.007 -12.617 1.00 42.45 81 VAL B C 1
ATOM 2037 O O . VAL B 1 82 ? 6.447 14.099 -13.825 1.00 43.09 81 VAL B O 1
ATOM 2041 N N . PHE B 1 83 ? 6.212 12.882 -11.903 1.00 40.03 82 PHE B N 1
ATOM 2042 C CA . PHE B 1 83 ? 6.866 11.640 -12.378 1.00 38.18 82 PHE B CA 1
ATOM 2043 C C . PHE B 1 83 ? 5.896 10.464 -12.440 1.00 38.21 82 PHE B C 1
ATOM 2044 O O . PHE B 1 83 ? 6.377 9.335 -12.512 1.00 36.38 82 PHE B O 1
ATOM 2052 N N . THR B 1 84 ? 4.587 10.716 -12.477 1.00 39.89 83 THR B N 1
ATOM 2053 C CA . THR B 1 84 ? 3.548 9.659 -12.571 1.00 40.75 83 THR B CA 1
ATOM 2054 C C . THR B 1 84 ? 3.855 8.742 -13.771 1.00 41.05 83 THR B C 1
ATOM 2055 O O . THR B 1 84 ? 3.964 9.252 -14.906 1.00 43.54 83 THR B O 1
ATOM 2059 N N . GLU B 1 85 ? 3.963 7.435 -13.529 1.00 39.47 84 GLU B N 1
ATOM 2060 C CA . GLU B 1 85 ? 4.151 6.365 -14.551 1.00 39.81 84 GLU B CA 1
ATOM 2061 C C . GLU B 1 85 ? 5.476 6.552 -15.295 1.00 37.96 84 GLU B C 1
ATOM 2062 O O . GLU B 1 85 ? 5.612 5.984 -16.366 1.00 37.86 84 GLU B O 1
ATOM 2068 N N . CYS B 1 86 ? 6.427 7.286 -14.728 1.00 36.22 85 CYS B N 1
ATOM 2069 C CA . CYS B 1 86 ? 7.776 7.448 -15.303 1.00 35.09 85 CYS B CA 1
ATOM 2070 C C . CYS B 1 86 ? 8.563 6.164 -15.006 1.00 33.50 85 CYS B C 1
ATOM 2071 O O . CYS B 1 86 ? 8.454 5.669 -13.862 1.00 31.70 85 CYS B O 1
ATOM 2074 N N . ARG B 1 87 ? 9.257 5.624 -16.012 1.00 33.41 86 ARG B N 1
ATOM 2075 C CA . ARG B 1 87 ? 10.211 4.500 -15.843 1.00 32.72 86 ARG B CA 1
ATOM 2076 C C . ARG B 1 87 ? 11.539 5.110 -15.393 1.00 30.05 86 ARG B C 1
ATOM 2077 O O . ARG B 1 87 ? 12.227 5.691 -16.214 1.00 29.46 86 ARG B O 1
ATOM 2085 N N . ILE B 1 88 ? 11.830 4.986 -14.101 1.00 28.47 87 ILE B N 1
ATOM 2086 C CA . ILE B 1 88 ? 12.948 5.675 -13.405 1.00 28.02 87 ILE B CA 1
ATOM 2087 C C . ILE B 1 88 ? 14.124 4.706 -13.223 1.00 27.06 87 ILE B C 1
ATOM 2088 O O . ILE B 1 88 ? 15.205 5.020 -13.680 1.00 27.27 87 ILE B O 1
ATOM 2093 N N . ARG B 1 89 ? 13.893 3.511 -12.694 1.00 27.68 88 ARG B N 1
ATOM 2094 C CA . ARG B 1 89 ? 14.988 2.614 -12.243 1.00 27.06 88 ARG B CA 1
ATOM 2095 C C . ARG B 1 89 ? 15.503 1.738 -13.391 1.00 27.42 88 ARG B C 1
ATOM 2096 O O . ARG B 1 89 ? 14.769 1.310 -14.273 1.00 27.53 88 ARG B O 1
ATOM 2104 N N . PRO B 1 90 ? 16.815 1.429 -13.443 1.00 27.22 89 PRO B N 1
ATOM 2105 C CA . PRO B 1 90 ? 17.776 1.900 -12.443 1.00 26.73 89 PRO B CA 1
ATOM 2106 C C . PRO B 1 90 ? 18.235 3.325 -12.773 1.00 26.51 89 PRO B C 1
ATOM 2107 O O . PRO B 1 90 ? 18.313 3.688 -13.933 1.00 26.69 89 PRO B O 1
ATOM 2111 N N . VAL B 1 91 ? 18.655 4.054 -11.749 1.00 26.01 90 VAL B N 1
ATOM 2112 C CA . VAL B 1 91 ? 18.992 5.495 -11.893 1.00 26.30 90 VAL B CA 1
ATOM 2113 C C . VAL B 1 91 ? 20.061 5.860 -10.868 1.00 26.86 90 VAL B C 1
ATOM 2114 O O . VAL B 1 91 ? 20.223 5.126 -9.887 1.00 25.65 90 VAL B O 1
ATOM 2118 N N . THR B 1 92 ? 20.786 6.957 -11.111 1.00 28.59 91 THR B N 1
ATOM 2119 C CA . THR B 1 92 ? 21.786 7.478 -10.152 1.00 30.34 91 THR B CA 1
ATOM 2120 C C . THR B 1 92 ? 21.373 8.909 -9.831 1.00 31.23 91 THR B C 1
ATOM 2121 O O . THR B 1 92 ? 21.293 9.666 -10.782 1.00 32.30 91 THR B O 1
ATOM 2125 N N . PHE B 1 93 ? 21.031 9.173 -8.570 1.00 32.01 92 PHE B N 1
ATOM 2126 C CA . PHE B 1 93 ? 20.793 10.524 -8.000 1.00 34.69 92 PHE B CA 1
ATOM 2127 C C . PHE B 1 93 ? 21.871 10.755 -6.943 1.00 36.77 92 PHE B C 1
ATOM 2128 O O . PHE B 1 93 ? 21.971 9.920 -6.010 1.00 36.75 92 PHE B O 1
ATOM 2136 N N . VAL B 1 94 ? 22.660 11.818 -7.110 1.00 39.47 93 VAL B N 1
ATOM 2137 C CA . VAL B 1 94 ? 23.736 12.220 -6.167 1.00 41.98 93 VAL B CA 1
ATOM 2138 C C . VAL B 1 94 ? 23.394 13.625 -5.679 1.00 44.21 93 VAL B C 1
ATOM 2139 O O . VAL B 1 94 ? 23.490 14.552 -6.502 1.00 45.15 93 VAL B O 1
ATOM 2143 N N . GLU B 1 95 ? 22.999 13.752 -4.411 1.00 44.22 94 GLU B N 1
ATOM 2144 C CA . GLU B 1 95 ? 22.808 15.054 -3.717 1.00 46.41 94 GLU B CA 1
ATOM 2145 C C . GLU B 1 95 ? 21.885 15.937 -4.552 1.00 45.49 94 GLU B C 1
ATOM 2146 O O . GLU B 1 95 ? 22.277 17.057 -4.891 1.00 47.68 94 GLU B O 1
ATOM 2152 N N . CYS B 1 96 ? 20.709 15.425 -4.867 1.00 42.24 95 CYS B N 1
ATOM 2153 C CA . CYS B 1 96 ? 19.678 16.110 -5.676 1.00 42.44 95 CYS B CA 1
ATOM 2154 C C . CYS B 1 96 ? 18.587 16.670 -4.765 1.00 41.93 95 CYS B C 1
ATOM 2155 O O . CYS B 1 96 ? 18.455 16.212 -3.610 1.00 40.97 95 CYS B O 1
ATOM 2158 N N . ASP B 1 97 ? 17.813 17.609 -5.295 1.00 42.14 96 ASP B N 1
ATOM 2159 C CA . ASP B 1 97 ? 16.705 18.258 -4.567 1.00 42.10 96 ASP B CA 1
ATOM 2160 C C . ASP B 1 97 ? 15.382 17.951 -5.257 1.00 40.59 96 ASP B C 1
ATOM 2161 O O . ASP B 1 97 ? 15.184 18.454 -6.365 1.00 42.11 96 ASP B O 1
ATOM 2166 N N . PHE B 1 98 ? 14.487 17.227 -4.600 1.00 38.07 97 PHE B N 1
ATOM 2167 C CA . PHE B 1 98 ? 13.165 16.828 -5.148 1.00 36.97 97 PHE B CA 1
ATOM 2168 C C . PHE B 1 98 ? 12.009 17.617 -4.528 1.00 38.12 97 PHE B C 1
ATOM 2169 O O . PHE B 1 98 ? 10.863 17.174 -4.648 1.00 38.25 97 PHE B O 1
ATOM 2177 N N . THR B 1 99 ? 12.268 18.729 -3.855 1.00 40.22 98 THR B N 1
ATOM 2178 C CA . THR B 1 99 ? 11.203 19.500 -3.153 1.00 41.76 98 THR B CA 1
ATOM 2179 C C . THR B 1 99 ? 9.928 19.568 -4.006 1.00 42.18 98 THR B C 1
ATOM 2180 O O . THR B 1 99 ? 10.038 19.908 -5.194 1.00 43.65 98 THR B O 1
ATOM 2184 N N . LEU B 1 100 ? 8.776 19.247 -3.406 1.00 41.81 99 LEU B N 1
ATOM 2185 C CA . LEU B 1 100 ? 7.422 19.321 -4.023 1.00 43.43 99 LEU B CA 1
ATOM 2186 C C . LEU B 1 100 ? 7.302 18.451 -5.291 1.00 42.48 99 LEU B C 1
ATOM 2187 O O . LEU B 1 100 ? 6.290 18.579 -5.974 1.00 43.42 99 LEU B O 1
ATOM 2192 N N . ALA B 1 101 ? 8.236 17.546 -5.582 1.00 40.17 100 ALA B N 1
ATOM 2193 C CA . ALA B 1 101 ? 8.093 16.636 -6.747 1.00 39.62 100 ALA B CA 1
ATOM 2194 C C . ALA B 1 101 ? 6.979 15.634 -6.458 1.00 39.44 100 ALA B C 1
ATOM 2195 O O . ALA B 1 101 ? 6.753 15.345 -5.266 1.00 39.41 100 ALA B O 1
ATOM 2197 N N . VAL B 1 102 ? 6.305 15.136 -7.492 1.00 40.51 101 VAL B N 1
ATOM 2198 C CA . VAL B 1 102 ? 5.215 14.126 -7.356 1.00 40.40 101 VAL B CA 1
ATOM 2199 C C . VAL B 1 102 ? 5.725 12.787 -7.889 1.00 38.27 101 VAL B C 1
ATOM 2200 O O . VAL B 1 102 ? 5.938 12.660 -9.109 1.00 38.60 101 VAL B O 1
ATOM 2204 N N . LEU B 1 103 ? 5.882 11.821 -6.991 1.00 36.71 102 LEU B N 1
ATOM 2205 C CA . LEU B 1 103 ? 6.389 10.460 -7.279 1.00 34.33 102 LEU B CA 1
ATOM 2206 C C . LEU B 1 103 ? 5.362 9.425 -6.812 1.00 34.14 102 LEU B C 1
ATOM 2207 O O . LEU B 1 103 ? 5.740 8.261 -6.617 1.00 31.93 102 LEU B O 1
ATOM 2212 N N . GLY B 1 104 ? 4.098 9.833 -6.694 1.00 35.81 103 GLY B N 1
ATOM 2213 C CA . GLY B 1 104 ? 2.977 8.949 -6.349 1.00 36.60 103 GLY B CA 1
ATOM 2214 C C . GLY B 1 104 ? 2.966 7.716 -7.236 1.00 35.85 103 GLY B C 1
ATOM 2215 O O . GLY B 1 104 ? 3.022 7.866 -8.466 1.00 36.30 103 GLY B O 1
ATOM 2216 N N . GLY B 1 105 ? 2.948 6.539 -6.628 1.00 34.42 104 GLY B N 1
ATOM 2217 C CA . GLY B 1 105 ? 2.810 5.255 -7.341 1.00 34.69 104 GLY B CA 1
ATOM 2218 C C . GLY B 1 105 ? 4.056 4.832 -8.100 1.00 32.69 104 GLY B C 1
ATOM 2219 O O . GLY B 1 105 ? 4.001 3.771 -8.728 1.00 32.92 104 GLY B O 1
ATOM 2220 N N . CYS B 1 106 ? 5.171 5.562 -7.989 1.00 30.94 105 CYS B N 1
ATOM 2221 C CA . CYS B 1 106 ? 6.411 5.267 -8.758 1.00 29.38 105 CYS B CA 1
ATOM 2222 C C . CYS B 1 106 ? 7.139 4.070 -8.146 1.00 27.63 105 CYS B C 1
ATOM 2223 O O . CYS B 1 106 ? 7.076 3.890 -6.918 1.00 26.76 105 CYS B O 1
ATOM 2226 N N . ASP B 1 107 ? 7.798 3.301 -9.005 1.00 27.05 106 ASP B N 1
ATOM 2227 C CA . ASP B 1 107 ? 8.652 2.158 -8.623 1.00 26.21 106 ASP B CA 1
ATOM 2228 C C . ASP B 1 107 ? 10.059 2.687 -8.327 1.00 24.57 106 ASP B C 1
ATOM 2229 O O . ASP B 1 107 ? 10.776 3.001 -9.279 1.00 24.76 106 ASP B O 1
ATOM 2234 N N . LEU B 1 108 ? 10.412 2.813 -7.053 1.00 23.64 107 LEU B N 1
ATOM 2235 C CA . LEU B 1 108 ? 11.734 3.309 -6.617 1.00 22.64 107 LEU B CA 1
ATOM 2236 C C . LEU B 1 108 ? 12.429 2.233 -5.793 1.00 22.00 107 LEU B C 1
ATOM 2237 O O . LEU B 1 108 ? 13.283 2.569 -4.965 1.00 21.33 107 LEU B O 1
ATOM 2242 N N . ARG B 1 109 ? 12.084 0.969 -6.022 1.00 21.77 108 ARG B N 1
ATOM 2243 C CA . ARG B 1 109 ? 12.702 -0.135 -5.271 1.00 22.25 108 ARG B CA 1
ATOM 2244 C C . ARG B 1 109 ? 14.218 -0.084 -5.459 1.00 22.33 108 ARG B C 1
ATOM 2245 O O . ARG B 1 109 ? 14.704 0.017 -6.635 1.00 23.11 108 ARG B O 1
ATOM 2253 N N . ALA B 1 110 ? 14.945 -0.120 -4.342 1.00 22.75 109 ALA B N 1
ATOM 2254 C CA . ALA B 1 110 ? 16.417 -0.254 -4.289 1.00 23.91 109 ALA B CA 1
ATOM 2255 C C . ALA B 1 110 ? 17.075 0.980 -4.885 1.00 24.75 109 ALA B C 1
ATOM 2256 O O . ALA B 1 110 ? 18.295 0.923 -5.092 1.00 25.35 109 ALA B O 1
ATOM 2258 N N . VAL B 1 111 ? 16.337 2.084 -5.048 1.00 23.80 110 VAL B N 1
ATOM 2259 C CA . VAL B 1 111 ? 16.964 3.356 -5.516 1.00 25.55 110 VAL B CA 1
ATOM 2260 C C . VAL B 1 111 ? 17.694 4.028 -4.348 1.00 25.74 110 VAL B C 1
ATOM 2261 O O . VAL B 1 111 ? 17.191 3.983 -3.213 1.00 25.76 110 VAL B O 1
ATOM 2265 N N . ASP B 1 112 ? 18.854 4.618 -4.624 1.00 26.70 111 ASP B N 1
ATOM 2266 C CA . ASP B 1 112 ? 19.648 5.372 -3.619 1.00 28.75 111 ASP B CA 1
ATOM 2267 C C . ASP B 1 112 ? 19.314 6.876 -3.721 1.00 29.04 111 ASP B C 1
ATOM 2268 O O . ASP B 1 112 ? 19.689 7.503 -4.716 1.00 29.36 111 ASP B O 1
ATOM 2273 N N . LEU B 1 113 ? 18.606 7.407 -2.722 1.00 28.89 112 LEU B N 1
ATOM 2274 C CA . LEU B 1 113 ? 18.312 8.853 -2.572 1.00 30.99 112 LEU B CA 1
ATOM 2275 C C . LEU B 1 113 ? 19.036 9.392 -1.332 1.00 32.09 112 LEU B C 1
ATOM 2276 O O . LEU B 1 113 ? 18.586 10.371 -0.772 1.00 32.38 112 LEU B O 1
ATOM 2281 N N . SER B 1 114 ? 20.156 8.780 -0.949 1.00 33.66 113 SER B N 1
ATOM 2282 C CA . SER B 1 114 ? 20.984 9.257 0.186 1.00 36.30 113 SER B CA 1
ATOM 2283 C C . SER B 1 114 ? 21.361 10.729 -0.048 1.00 38.66 113 SER B C 1
ATOM 2284 O O . SER B 1 114 ? 21.602 11.118 -1.206 1.00 38.12 113 SER B O 1
ATOM 2287 N N . ASP B 1 115 ? 21.282 11.536 1.006 1.00 40.65 114 ASP B N 1
ATOM 2288 C CA . ASP B 1 115 ? 21.744 12.950 1.015 1.00 43.91 114 ASP B CA 1
ATOM 2289 C C . ASP B 1 115 ? 20.920 13.787 0.046 1.00 43.00 114 ASP B C 1
ATOM 2290 O O . ASP B 1 115 ? 21.396 14.848 -0.334 1.00 44.62 114 ASP B O 1
ATOM 2295 N N . CYS B 1 116 ? 19.726 13.333 -0.328 1.00 40.80 115 CYS B N 1
ATOM 2296 C CA . CYS B 1 116 ? 18.811 14.094 -1.210 1.00 40.59 115 CYS B CA 1
ATOM 2297 C C . CYS B 1 116 ? 17.792 14.854 -0.361 1.00 41.40 115 CYS B C 1
ATOM 2298 O O . CYS B 1 116 ? 17.450 14.370 0.741 1.00 40.26 115 CYS B O 1
ATOM 2301 N N . ARG B 1 117 ? 17.346 16.015 -0.843 1.00 43.18 116 ARG B N 1
ATOM 2302 C CA . ARG B 1 117 ? 16.263 16.793 -0.200 1.00 44.59 116 ARG B CA 1
ATOM 2303 C C . ARG B 1 117 ? 14.933 16.321 -0.783 1.00 42.04 116 ARG B C 1
ATOM 2304 O O . ARG B 1 117 ? 14.770 16.426 -2.001 1.00 41.67 116 ARG B O 1
ATOM 2312 N N . LEU B 1 118 ? 14.046 15.772 0.045 1.00 41.19 117 LEU B N 1
ATOM 2313 C CA . LEU B 1 118 ? 12.714 15.272 -0.394 1.00 39.88 117 LEU B CA 1
ATOM 2314 C C . LEU B 1 118 ? 11.622 15.926 0.441 1.00 40.07 117 LEU B C 1
ATOM 2315 O O . LEU B 1 118 ? 10.699 15.240 0.851 1.00 38.75 117 LEU B O 1
ATOM 2320 N N . ARG B 1 119 ? 11.712 17.235 0.636 1.00 42.44 118 ARG B N 1
ATOM 2321 C CA . ARG B 1 119 ? 10.690 18.022 1.370 1.00 44.06 118 ARG B CA 1
ATOM 2322 C C . ARG B 1 119 ? 9.392 18.128 0.558 1.00 43.87 118 ARG B C 1
ATOM 2323 O O . ARG B 1 119 ? 9.464 18.493 -0.619 1.00 44.55 118 ARG B O 1
ATOM 2331 N N . GLU B 1 120 ? 8.257 17.844 1.194 1.00 43.37 119 GLU B N 1
ATOM 2332 C CA . GLU B 1 120 ? 6.887 18.001 0.654 1.00 44.85 119 GLU B CA 1
ATOM 2333 C C . GLU B 1 120 ? 6.748 17.236 -0.658 1.00 43.64 119 GLU B C 1
ATOM 2334 O O . GLU B 1 120 ? 5.968 17.677 -1.506 1.00 45.35 119 GLU B O 1
ATOM 2340 N N . VAL B 1 121 ? 7.470 16.126 -0.829 1.00 41.52 120 VAL B N 1
ATOM 2341 C CA . VAL B 1 121 ? 7.323 15.272 -2.037 1.00 39.91 120 VAL B CA 1
ATOM 2342 C C . VAL B 1 121 ? 6.078 14.414 -1.849 1.00 39.06 120 VAL B C 1
ATOM 2343 O O . VAL B 1 121 ? 5.762 14.055 -0.693 1.00 37.98 120 VAL B O 1
ATOM 2347 N N . SER B 1 122 ? 5.376 14.101 -2.933 1.00 38.66 121 SER B N 1
ATOM 2348 C CA . SER B 1 122 ? 4.298 13.089 -2.886 1.00 38.32 121 SER B CA 1
ATOM 2349 C C . SER B 1 122 ? 4.907 11.718 -3.189 1.00 35.54 121 SER B C 1
ATOM 2350 O O . SER B 1 122 ? 5.474 11.540 -4.292 1.00 34.28 121 SER B O 1
ATOM 2353 N N . LEU B 1 123 ? 4.834 10.810 -2.218 1.00 33.82 122 LEU B N 1
ATOM 2354 C CA . LEU B 1 123 ? 5.246 9.392 -2.356 1.00 32.04 122 LEU B CA 1
ATOM 2355 C C . LEU B 1 123 ? 4.032 8.498 -2.110 1.00 31.84 122 LEU B C 1
ATOM 2356 O O . LEU B 1 123 ? 4.221 7.359 -1.745 1.00 30.51 122 LEU B O 1
ATOM 2361 N N . VAL B 1 124 ? 2.825 9.000 -2.322 1.00 33.79 123 VAL B N 1
ATOM 2362 C CA . VAL B 1 124 ? 1.584 8.220 -2.062 1.00 35.25 123 VAL B CA 1
ATOM 2363 C C . VAL B 1 124 ? 1.648 6.967 -2.928 1.00 33.93 123 VAL B C 1
ATOM 2364 O O . VAL B 1 124 ? 1.884 7.111 -4.133 1.00 33.90 123 VAL B O 1
ATOM 2368 N N . GLY B 1 125 ? 1.488 5.798 -2.318 1.00 33.38 124 GLY B N 1
ATOM 2369 C CA . GLY B 1 125 ? 1.545 4.497 -3.011 1.00 33.86 124 GLY B CA 1
ATOM 2370 C C . GLY B 1 125 ? 2.869 4.257 -3.736 1.00 31.80 124 GLY B C 1
ATOM 2371 O O . GLY B 1 125 ? 2.937 3.307 -4.505 1.00 32.16 124 GLY B O 1
ATOM 2372 N N . ALA B 1 126 ? 3.927 5.025 -3.457 1.00 30.54 125 ALA B N 1
ATOM 2373 C CA . ALA B 1 126 ? 5.281 4.796 -4.032 1.00 28.72 125 ALA B CA 1
ATOM 2374 C C . ALA B 1 126 ? 5.855 3.503 -3.453 1.00 27.37 125 ALA B C 1
ATOM 2375 O O . ALA B 1 126 ? 5.599 3.197 -2.276 1.00 26.28 125 ALA B O 1
ATOM 2377 N N . ASP B 1 127 ? 6.616 2.774 -4.269 1.00 26.59 126 ASP B N 1
ATOM 2378 C CA . ASP B 1 127 ? 7.316 1.553 -3.834 1.00 25.99 126 ASP B CA 1
ATOM 2379 C C . ASP B 1 127 ? 8.785 1.930 -3.613 1.00 24.69 126 ASP B C 1
ATOM 2380 O O . ASP B 1 127 ? 9.500 2.149 -4.615 1.00 24.49 126 ASP B O 1
ATOM 2385 N N . LEU B 1 128 ? 9.197 2.016 -2.348 1.00 23.89 127 LEU B N 1
ATOM 2386 C CA . LEU B 1 128 ? 10.588 2.300 -1.944 1.00 23.16 127 LEU B CA 1
ATOM 2387 C C . LEU B 1 128 ? 11.163 1.102 -1.200 1.00 22.12 127 LEU B C 1
ATOM 2388 O O . LEU B 1 128 ? 12.098 1.292 -0.451 1.00 21.64 127 LEU B O 1
ATOM 2393 N N . ARG B 1 129 ? 10.680 -0.113 -1.445 1.00 22.43 128 ARG B N 1
ATOM 2394 C CA . ARG B 1 129 ? 11.249 -1.263 -0.720 1.00 23.58 128 ARG B CA 1
ATOM 2395 C C . ARG B 1 129 ? 12.727 -1.390 -1.049 1.00 23.78 128 ARG B C 1
ATOM 2396 O O . ARG B 1 129 ? 13.088 -1.269 -2.243 1.00 23.57 128 ARG B O 1
ATOM 2404 N N . LYS B 1 130 ? 13.530 -1.585 -0.001 1.00 25.33 129 LYS B N 1
ATOM 2405 C CA . LYS B 1 130 ? 15.009 -1.701 -0.048 1.00 26.57 129 LYS B CA 1
ATOM 2406 C C . LYS B 1 130 ? 15.656 -0.443 -0.643 1.00 26.14 129 LYS B C 1
ATOM 2407 O O . LYS B 1 130 ? 16.873 -0.473 -0.902 1.00 26.15 129 LYS B O 1
ATOM 2413 N N . ALA B 1 131 ? 14.933 0.668 -0.814 1.00 25.57 130 ALA B N 1
ATOM 2414 C CA . ALA B 1 131 ? 15.599 1.946 -1.167 1.00 25.12 130 ALA B CA 1
ATOM 2415 C C . ALA B 1 131 ? 16.618 2.343 -0.085 1.00 26.28 130 ALA B C 1
ATOM 2416 O O . ALA B 1 131 ? 16.441 1.992 1.093 1.00 27.40 130 ALA B O 1
ATOM 2418 N N . VAL B 1 132 ? 17.633 3.116 -0.464 1.00 26.59 131 VAL B N 1
ATOM 2419 C CA . VAL B 1 132 ? 18.635 3.679 0.476 1.00 28.08 131 VAL B CA 1
ATOM 2420 C C . VAL B 1 132 ? 18.311 5.165 0.594 1.00 28.03 131 VAL B C 1
ATOM 2421 O O . VAL B 1 132 ? 18.446 5.861 -0.398 1.00 26.97 131 VAL B O 1
ATOM 2425 N N . LEU B 1 133 ? 17.830 5.576 1.764 1.00 28.73 132 LEU B N 1
ATOM 2426 C CA . LEU B 1 133 ? 17.387 6.956 2.061 1.00 30.90 132 LEU B CA 1
ATOM 2427 C C . LEU B 1 133 ? 18.146 7.417 3.299 1.00 33.03 132 LEU B C 1
ATOM 2428 O O . LEU B 1 133 ? 17.503 7.692 4.314 1.00 33.39 132 LEU B O 1
ATOM 2433 N N . ARG B 1 134 ? 19.479 7.379 3.234 1.00 34.99 133 ARG B N 1
ATOM 2434 C CA . ARG B 1 134 ? 20.337 7.737 4.380 1.00 37.48 133 ARG B CA 1
ATOM 2435 C C . ARG B 1 134 ? 20.568 9.244 4.326 1.00 38.61 133 ARG B C 1
ATOM 2436 O O . ARG B 1 134 ? 20.869 9.750 3.241 1.00 37.76 133 ARG B O 1
ATOM 2444 N N . ARG B 1 135 ? 20.354 9.926 5.453 1.00 37.00 134 ARG B N 1
ATOM 2445 C CA . ARG B 1 135 ? 20.704 11.357 5.655 1.00 39.59 134 ARG B CA 1
ATOM 2446 C C . ARG B 1 135 ? 19.896 12.227 4.684 1.00 39.33 134 ARG B C 1
ATOM 2447 O O . ARG B 1 135 ? 20.381 13.311 4.323 1.00 42.00 134 ARG B O 1
ATOM 2455 N N . ALA B 1 136 ? 18.740 11.752 4.231 1.00 37.10 135 ALA B N 1
ATOM 2456 C CA . ALA B 1 136 ? 17.803 12.528 3.401 1.00 36.87 135 ALA B CA 1
ATOM 2457 C C . ALA B 1 136 ? 16.914 13.373 4.315 1.00 36.93 135 ALA B C 1
ATOM 2458 O O . ALA B 1 136 ? 16.969 13.193 5.547 1.00 36.20 135 ALA B O 1
ATOM 2460 N N . ASP B 1 137 ? 16.143 14.299 3.746 1.00 37.90 136 ASP B N 1
ATOM 2461 C CA . ASP B 1 137 ? 15.097 15.061 4.475 1.00 38.47 136 ASP B CA 1
ATOM 2462 C C . ASP B 1 137 ? 13.755 14.781 3.803 1.00 36.86 136 ASP B C 1
ATOM 2463 O O . ASP B 1 137 ? 13.585 15.215 2.656 1.00 37.55 136 ASP B O 1
ATOM 2468 N N . LEU B 1 138 ? 12.834 14.123 4.507 1.00 34.90 137 LEU B N 1
ATOM 2469 C CA . LEU B 1 138 ? 11.485 13.760 4.003 1.00 34.63 137 LEU B CA 1
ATOM 2470 C C . LEU B 1 138 ? 10.391 14.574 4.702 1.00 35.22 137 LEU B C 1
ATOM 2471 O O . LEU B 1 138 ? 9.219 14.198 4.559 1.00 34.99 137 LEU B O 1
ATOM 2476 N N . THR B 1 139 ? 10.714 15.660 5.406 1.00 36.36 138 THR B N 1
ATOM 2477 C CA . THR B 1 139 ? 9.686 16.401 6.182 1.00 36.93 138 THR B CA 1
ATOM 2478 C C . THR B 1 139 ? 8.649 16.971 5.214 1.00 38.47 138 THR B C 1
ATOM 2479 O O . THR B 1 139 ? 9.034 17.441 4.139 1.00 39.68 138 THR B O 1
ATOM 2483 N N . GLY B 1 140 ? 7.374 16.900 5.592 1.00 38.64 139 GLY B N 1
ATOM 2484 C CA . GLY B 1 140 ? 6.241 17.445 4.836 1.00 41.06 139 GLY B CA 1
ATOM 2485 C C . GLY B 1 140 ? 5.791 16.517 3.731 1.00 40.47 139 GLY B C 1
ATOM 2486 O O . GLY B 1 140 ? 4.796 16.801 3.100 1.00 42.20 139 GLY B O 1
ATOM 2487 N N A SER B 1 141 ? 6.500 15.402 3.517 0.50 38.31 140 SER B N 1
ATOM 2488 N N B SER B 1 141 ? 6.500 15.406 3.512 0.50 38.29 140 SER B N 1
ATOM 2489 C CA A SER B 1 141 ? 6.216 14.444 2.420 0.50 37.67 140 SER B CA 1
ATOM 2490 C CA B SER B 1 141 ? 6.182 14.466 2.413 0.50 37.69 140 SER B CA 1
ATOM 2491 C C A SER B 1 141 ? 4.919 13.690 2.717 0.50 37.70 140 SER B C 1
ATOM 2492 C C B SER B 1 141 ? 4.866 13.757 2.718 0.50 37.83 140 SER B C 1
ATOM 2493 O O A SER B 1 141 ? 4.633 13.441 3.902 0.50 36.92 140 SER B O 1
ATOM 2494 O O B SER B 1 141 ? 4.507 13.626 3.905 0.50 37.33 140 SER B O 1
ATOM 2499 N N . ARG B 1 142 ? 4.167 13.358 1.665 1.00 39.12 141 ARG B N 1
ATOM 2500 C CA . ARG B 1 142 ? 2.898 12.610 1.752 1.00 40.81 141 ARG B CA 1
ATOM 2501 C C . ARG B 1 142 ? 3.255 11.150 1.465 1.00 38.00 141 ARG B C 1
ATOM 2502 O O . ARG B 1 142 ? 3.717 10.866 0.347 1.00 37.10 141 ARG B O 1
ATOM 2510 N N . VAL B 1 143 ? 3.125 10.274 2.452 1.00 35.73 142 VAL B N 1
ATOM 2511 C CA . VAL B 1 143 ? 3.650 8.878 2.362 1.00 34.21 142 VAL B CA 1
ATOM 2512 C C . VAL B 1 143 ? 2.512 7.872 2.591 1.00 35.05 142 VAL B C 1
ATOM 2513 O O . VAL B 1 143 ? 2.815 6.705 2.875 1.00 32.54 142 VAL B O 1
ATOM 2517 N N . GLN B 1 144 ? 1.248 8.277 2.435 1.00 38.66 143 GLN B N 1
ATOM 2518 C CA . GLN B 1 144 ? 0.102 7.329 2.549 1.00 41.82 143 GLN B CA 1
ATOM 2519 C C . GLN B 1 144 ? 0.369 6.151 1.608 1.00 40.65 143 GLN B C 1
ATOM 2520 O O . GLN B 1 144 ? 0.704 6.399 0.453 1.00 40.58 143 GLN B O 1
ATOM 2526 N N . ASP B 1 145 ? 0.269 4.925 2.112 1.00 39.76 144 ASP B N 1
ATOM 2527 C CA . ASP B 1 145 ? 0.397 3.676 1.320 1.00 39.99 144 ASP B CA 1
ATOM 2528 C C . ASP B 1 145 ? 1.808 3.542 0.719 1.00 36.96 144 ASP B C 1
ATOM 2529 O O . ASP B 1 145 ? 1.977 2.660 -0.120 1.00 38.50 144 ASP B O 1
ATOM 2534 N N . ALA B 1 146 ? 2.799 4.335 1.133 1.00 32.98 145 ALA B N 1
ATOM 2535 C CA . ALA B 1 146 ? 4.191 4.190 0.659 1.00 30.69 145 ALA B CA 1
ATOM 2536 C C . ALA B 1 146 ? 4.803 2.918 1.272 1.00 28.42 145 ALA B C 1
ATOM 2537 O O . ALA B 1 146 ? 4.653 2.702 2.486 1.00 27.78 145 ALA B O 1
ATOM 2539 N N . ARG B 1 147 ? 5.481 2.123 0.453 1.00 27.52 146 ARG B N 1
ATOM 2540 C CA . ARG B 1 147 ? 6.145 0.867 0.874 1.00 26.69 146 ARG B CA 1
ATOM 2541 C C . ARG B 1 147 ? 7.613 1.179 1.182 1.00 25.26 146 ARG B C 1
ATOM 2542 O O . ARG B 1 147 ? 8.348 1.483 0.245 1.00 24.91 146 ARG B O 1
ATOM 2550 N N . LEU B 1 148 ? 8.011 1.147 2.456 1.00 24.65 147 LEU B N 1
ATOM 2551 C CA . LEU B 1 148 ? 9.399 1.459 2.885 1.00 23.87 147 LEU B CA 1
ATOM 2552 C C . LEU B 1 148 ? 9.972 0.200 3.545 1.00 23.97 147 LEU B C 1
ATOM 2553 O O . LEU B 1 148 ? 10.997 0.277 4.213 1.00 23.90 147 LEU B O 1
ATOM 2558 N N . GLU B 1 149 ? 9.382 -0.966 3.309 1.00 24.54 148 GLU B N 1
ATOM 2559 C CA . GLU B 1 149 ? 9.891 -2.210 3.937 1.00 25.81 148 GLU B CA 1
ATOM 2560 C C . GLU B 1 149 ? 11.352 -2.410 3.531 1.00 26.01 148 GLU B C 1
ATOM 2561 O O . GLU B 1 149 ? 11.679 -2.345 2.324 1.00 25.33 148 GLU B O 1
ATOM 2567 N N . GLU B 1 150 ? 12.196 -2.615 4.543 1.00 26.77 149 GLU B N 1
ATOM 2568 C CA . GLU B 1 150 ? 13.640 -2.921 4.420 1.00 28.33 149 GLU B CA 1
ATOM 2569 C C . GLU B 1 150 ? 14.384 -1.761 3.741 1.00 27.16 149 GLU B C 1
ATOM 2570 O O . GLU B 1 150 ? 15.490 -1.979 3.273 1.00 28.05 149 GLU B O 1
ATOM 2576 N N . ALA B 1 151 ? 13.796 -0.574 3.675 1.00 25.26 150 ALA B N 1
ATOM 2577 C CA . ALA B 1 151 ? 14.518 0.649 3.269 1.00 24.90 150 ALA B CA 1
ATOM 2578 C C . ALA B 1 151 ? 15.522 0.991 4.372 1.00 24.45 150 ALA B C 1
ATOM 2579 O O . ALA B 1 151 ? 15.242 0.697 5.549 1.00 24.12 150 ALA B O 1
ATOM 2581 N N . ASP B 1 152 ? 16.651 1.588 4.006 1.00 25.68 151 ASP B N 1
ATOM 2582 C CA . ASP B 1 152 ? 17.608 2.147 4.983 1.00 26.61 151 ASP B CA 1
ATOM 2583 C C . ASP B 1 152 ? 17.275 3.632 5.166 1.00 25.98 151 ASP B C 1
ATOM 2584 O O . ASP B 1 152 ? 17.500 4.395 4.235 1.00 26.57 151 ASP B O 1
ATOM 2589 N N . LEU B 1 153 ? 16.753 4.000 6.334 1.00 25.36 152 LEU B N 1
ATOM 2590 C CA . LEU B 1 153 ? 16.312 5.374 6.654 1.00 25.45 152 LEU B CA 1
ATOM 2591 C C . LEU B 1 153 ? 17.287 6.077 7.602 1.00 26.92 152 LEU B C 1
ATOM 2592 O O . LEU B 1 153 ? 16.978 7.198 8.031 1.00 27.58 152 LEU B O 1
ATOM 2597 N N . ARG B 1 154 ? 18.390 5.433 7.977 1.00 28.29 153 ARG B N 1
ATOM 2598 C CA . ARG B 1 154 ? 19.271 5.960 9.047 1.00 29.90 153 ARG B CA 1
ATOM 2599 C C . ARG B 1 154 ? 19.721 7.389 8.688 1.00 31.75 153 ARG B C 1
ATOM 2600 O O . ARG B 1 154 ? 20.197 7.606 7.550 1.00 31.66 153 ARG B O 1
ATOM 2608 N N . GLY B 1 155 ? 19.546 8.318 9.636 1.00 32.03 154 GLY B N 1
ATOM 2609 C CA . GLY B 1 155 ? 19.993 9.713 9.542 1.00 34.29 154 GLY B CA 1
ATOM 2610 C C . GLY B 1 155 ? 18.960 10.599 8.888 1.00 33.54 154 GLY B C 1
ATOM 2611 O O . GLY B 1 155 ? 19.202 11.793 8.807 1.00 35.34 154 GLY B O 1
ATOM 2612 N N . THR B 1 156 ? 17.865 10.033 8.398 1.00 31.37 155 THR B N 1
ATOM 2613 C CA . THR B 1 156 ? 16.870 10.764 7.591 1.00 31.70 155 THR B CA 1
ATOM 2614 C C . THR B 1 156 ? 15.899 11.505 8.517 1.00 31.68 155 THR B C 1
ATOM 2615 O O . THR B 1 156 ? 15.413 10.901 9.491 1.00 30.06 155 THR B O 1
ATOM 2619 N N . ARG B 1 157 ? 15.610 12.770 8.200 1.00 32.95 156 ARG B N 1
ATOM 2620 C CA . ARG B 1 157 ? 14.618 13.570 8.952 1.00 32.77 156 ARG B CA 1
ATOM 2621 C C . ARG B 1 157 ? 13.226 13.256 8.409 1.00 30.87 156 ARG B C 1
ATOM 2622 O O . ARG B 1 157 ? 13.031 13.397 7.193 1.00 31.42 156 ARG B O 1
ATOM 2630 N N . VAL B 1 158 ? 12.293 12.881 9.278 1.00 28.88 157 VAL B N 1
ATOM 2631 C CA . VAL B 1 158 ? 10.881 12.575 8.903 1.00 28.35 157 VAL B CA 1
ATOM 2632 C C . VAL B 1 158 ? 9.938 13.213 9.929 1.00 29.06 157 VAL B C 1
ATOM 2633 O O . VAL B 1 158 ? 10.309 13.312 11.100 1.00 29.57 157 VAL B O 1
ATOM 2637 N N . ASP B 1 159 ? 8.728 13.538 9.515 1.00 30.09 158 ASP B N 1
ATOM 2638 C CA . ASP B 1 159 ? 7.667 14.006 10.440 1.00 31.39 158 ASP B CA 1
ATOM 2639 C C . ASP B 1 159 ? 7.285 12.831 11.332 1.00 29.59 158 ASP B C 1
ATOM 2640 O O . ASP B 1 159 ? 7.343 11.667 10.901 1.00 27.65 158 ASP B O 1
ATOM 2645 N N . PRO B 1 160 ? 6.889 13.081 12.608 1.00 29.38 159 PRO B N 1
ATOM 2646 C CA . PRO B 1 160 ? 6.283 12.033 13.427 1.00 27.60 159 PRO B CA 1
ATOM 2647 C C . PRO B 1 160 ? 5.225 11.194 12.694 1.00 26.63 159 PRO B C 1
ATOM 2648 O O . PRO B 1 160 ? 5.266 10.024 12.856 1.00 24.99 159 PRO B O 1
ATOM 2652 N N A THR B 1 161 ? 4.365 11.820 11.890 0.50 28.02 160 THR B N 1
ATOM 2653 N N B THR B 1 161 ? 4.324 11.784 11.883 0.50 28.12 160 THR B N 1
ATOM 2654 C CA A THR B 1 161 ? 3.260 11.174 11.126 0.50 28.27 160 THR B CA 1
ATOM 2655 C CA B THR B 1 161 ? 3.237 11.015 11.200 0.50 28.26 160 THR B CA 1
ATOM 2656 C C A THR B 1 161 ? 3.808 10.106 10.152 0.50 26.98 160 THR B C 1
ATOM 2657 C C B THR B 1 161 ? 3.831 10.020 10.192 0.50 26.96 160 THR B C 1
ATOM 2658 O O A THR B 1 161 ? 3.075 9.152 9.846 0.50 27.38 160 THR B O 1
ATOM 2659 O O B THR B 1 161 ? 3.132 9.058 9.861 0.50 27.31 160 THR B O 1
ATOM 2666 N N . PHE B 1 162 ? 5.071 10.221 9.739 1.00 26.09 161 PHE B N 1
ATOM 2667 C CA . PHE B 1 162 ? 5.750 9.291 8.799 1.00 25.14 161 PHE B CA 1
ATOM 2668 C C . PHE B 1 162 ? 5.636 7.872 9.390 1.00 24.35 161 PHE B C 1
ATOM 2669 O O . PHE B 1 162 ? 5.271 6.942 8.675 1.00 24.05 161 PHE B O 1
ATOM 2677 N N . TRP B 1 163 ? 5.878 7.742 10.692 1.00 24.32 162 TRP B N 1
ATOM 2678 C CA . TRP B 1 163 ? 6.019 6.451 11.416 1.00 23.87 162 TRP B CA 1
ATOM 2679 C C . TRP B 1 163 ? 4.667 5.751 11.551 1.00 26.01 162 TRP B C 1
ATOM 2680 O O . TRP B 1 163 ? 4.677 4.520 11.758 1.00 27.42 162 TRP B O 1
ATOM 2691 N N . THR B 1 164 ? 3.545 6.463 11.431 1.00 28.09 163 THR B N 1
ATOM 2692 C CA . THR B 1 164 ? 2.189 5.876 11.542 1.00 30.68 163 THR B CA 1
ATOM 2693 C C . THR B 1 164 ? 1.526 5.849 10.163 1.00 32.55 163 THR B C 1
ATOM 2694 O O . THR B 1 164 ? 0.388 5.421 10.114 1.00 34.70 163 THR B O 1
ATOM 2698 N N . THR B 1 165 ? 2.219 6.270 9.100 1.00 31.77 164 THR B N 1
ATOM 2699 C CA . THR B 1 165 ? 1.660 6.365 7.731 1.00 33.53 164 THR B CA 1
ATOM 2700 C C . THR B 1 165 ? 2.407 5.418 6.778 1.00 31.98 164 THR B C 1
ATOM 2701 O O . THR B 1 165 ? 1.762 4.661 6.079 1.00 32.10 164 THR B O 1
ATOM 2705 N N . ALA B 1 166 ? 3.732 5.484 6.715 1.00 29.88 165 ALA B N 1
ATOM 2706 C CA . ALA B 1 166 ? 4.543 4.702 5.758 1.00 28.43 165 ALA B CA 1
ATOM 2707 C C . ALA B 1 166 ? 4.660 3.275 6.300 1.00 27.62 165 ALA B C 1
ATOM 2708 O O . ALA B 1 166 ? 4.575 3.110 7.532 1.00 26.88 165 ALA B O 1
ATOM 2710 N N . LYS B 1 167 ? 4.775 2.284 5.420 1.00 27.80 166 LYS B N 1
ATOM 2711 C CA . LYS B 1 167 ? 4.924 0.855 5.813 1.00 28.14 166 LYS B CA 1
ATOM 2712 C C . LYS B 1 167 ? 6.409 0.568 5.972 1.00 25.70 166 LYS B C 1
ATOM 2713 O O . LYS B 1 167 ? 7.118 0.516 4.966 1.00 24.60 166 LYS B O 1
ATOM 2719 N N . VAL B 1 168 ? 6.857 0.423 7.213 1.00 25.10 167 VAL B N 1
ATOM 2720 C CA . VAL B 1 168 ? 8.316 0.501 7.534 1.00 24.08 167 VAL B CA 1
ATOM 2721 C C . VAL B 1 168 ? 8.816 -0.803 8.149 1.00 24.91 167 VAL B C 1
ATOM 2722 O O . VAL B 1 168 ? 9.983 -0.812 8.632 1.00 24.36 167 VAL B O 1
ATOM 2726 N N . ARG B 1 169 ? 8.042 -1.886 8.103 1.00 27.06 168 ARG B N 1
ATOM 2727 C CA . ARG B 1 169 ? 8.526 -3.160 8.691 1.00 29.05 168 ARG B CA 1
ATOM 2728 C C . ARG B 1 169 ? 9.880 -3.479 8.060 1.00 28.40 168 ARG B C 1
ATOM 2729 O O . ARG B 1 169 ? 9.991 -3.414 6.820 1.00 27.59 168 ARG B O 1
ATOM 2737 N N . GLY B 1 170 ? 10.886 -3.823 8.866 1.00 28.03 169 GLY B N 1
ATOM 2738 C CA . GLY B 1 170 ? 12.195 -4.244 8.338 1.00 28.50 169 GLY B CA 1
ATOM 2739 C C . GLY B 1 170 ? 13.087 -3.074 7.966 1.00 27.49 169 GLY B C 1
ATOM 2740 O O . GLY B 1 170 ? 14.273 -3.288 7.675 1.00 28.37 169 GLY B O 1
ATOM 2741 N N . ALA B 1 171 ? 12.577 -1.843 7.991 1.00 25.50 170 ALA B N 1
ATOM 2742 C CA . ALA B 1 171 ? 13.396 -0.652 7.708 1.00 24.86 170 ALA B CA 1
ATOM 2743 C C . ALA B 1 171 ? 14.500 -0.527 8.765 1.00 25.61 170 ALA B C 1
ATOM 2744 O O . ALA B 1 171 ? 14.262 -0.842 9.951 1.00 24.87 170 ALA B O 1
ATOM 2746 N N . LYS B 1 172 ? 15.678 -0.078 8.329 1.00 27.06 171 LYS B N 1
ATOM 2747 C CA . LYS B 1 172 ? 16.841 0.192 9.199 1.00 29.26 171 LYS B CA 1
ATOM 2748 C C . LYS B 1 172 ? 16.701 1.618 9.697 1.00 28.20 171 LYS B C 1
ATOM 2749 O O . LYS B 1 172 ? 16.620 2.530 8.842 1.00 27.35 171 LYS B O 1
ATOM 2755 N N . ILE B 1 173 ? 16.644 1.805 11.009 1.00 28.42 172 ILE B N 1
ATOM 2756 C CA . ILE B 1 173 ? 16.504 3.170 11.601 1.00 28.79 172 ILE B CA 1
ATOM 2757 C C . ILE B 1 173 ? 17.543 3.333 12.705 1.00 29.76 172 ILE B C 1
ATOM 2758 O O . ILE B 1 173 ? 18.133 2.319 13.105 1.00 31.79 172 ILE B O 1
ATOM 2763 N N . ASP B 1 174 ? 17.765 4.572 13.139 1.00 30.20 173 ASP B N 1
ATOM 2764 C CA . ASP B 1 174 ? 18.742 4.914 14.201 1.00 32.90 173 ASP B CA 1
ATOM 2765 C C . ASP B 1 174 ? 17.972 5.143 15.498 1.00 32.09 173 ASP B C 1
ATOM 2766 O O . ASP B 1 174 ? 16.737 5.043 15.496 1.00 29.54 173 ASP B O 1
ATOM 2771 N N . ILE B 1 175 ? 18.704 5.439 16.558 1.00 33.73 174 ILE B N 1
ATOM 2772 C CA . ILE B 1 175 ? 18.160 5.549 17.936 1.00 34.34 174 ILE B CA 1
ATOM 2773 C C . ILE B 1 175 ? 17.099 6.646 17.961 1.00 32.82 174 ILE B C 1
ATOM 2774 O O . ILE B 1 175 ? 16.000 6.395 18.482 1.00 31.47 174 ILE B O 1
ATOM 2779 N N . GLU B 1 176 ? 17.437 7.819 17.439 1.00 33.49 175 GLU B N 1
ATOM 2780 C CA . GLU B 1 176 ? 16.537 8.998 17.452 1.00 33.51 175 GLU B CA 1
ATOM 2781 C C . GLU B 1 176 ? 15.234 8.619 16.730 1.00 29.37 175 GLU B C 1
ATOM 2782 O O . GLU B 1 176 ? 14.165 8.946 17.233 1.00 28.80 175 GLU B O 1
ATOM 2788 N N . GLN B 1 177 ? 15.331 7.936 15.597 1.00 27.40 176 GLN B N 1
ATOM 2789 C CA . GLN B 1 177 ? 14.153 7.504 14.804 1.00 25.11 176 GLN B CA 1
ATOM 2790 C C . GLN B 1 177 ? 13.319 6.509 15.618 1.00 23.74 176 GLN B C 1
ATOM 2791 O O . GLN B 1 177 ? 12.093 6.589 15.572 1.00 21.58 176 GLN B O 1
ATOM 2797 N N . ALA B 1 178 ? 13.969 5.609 16.364 1.00 24.13 177 ALA B N 1
ATOM 2798 C CA . ALA B 1 178 ? 13.254 4.586 17.153 1.00 23.50 177 ALA B CA 1
ATOM 2799 C C . ALA B 1 178 ? 12.435 5.276 18.247 1.00 23.32 177 ALA B C 1
ATOM 2800 O O . ALA B 1 178 ? 11.275 4.916 18.435 1.00 22.62 177 ALA B O 1
ATOM 2802 N N . LEU B 1 179 ? 13.028 6.271 18.914 1.00 23.97 178 LEU B N 1
ATOM 2803 C CA . LEU B 1 179 ? 12.363 7.063 19.978 1.00 24.50 178 LEU B CA 1
ATOM 2804 C C . LEU B 1 179 ? 11.163 7.776 19.355 1.00 23.51 178 LEU B C 1
ATOM 2805 O O . LEU B 1 179 ? 10.093 7.762 19.978 1.00 23.25 178 LEU B O 1
ATOM 2810 N N . ALA B 1 180 ? 11.338 8.340 18.155 1.00 23.89 179 ALA B N 1
ATOM 2811 C CA . ALA B 1 180 ? 10.291 9.122 17.446 1.00 23.69 179 ALA B CA 1
ATOM 2812 C C . ALA B 1 180 ? 9.146 8.181 17.042 1.00 22.54 179 ALA B C 1
ATOM 2813 O O . ALA B 1 180 ? 7.987 8.581 17.149 1.00 22.06 179 ALA B O 1
ATOM 2815 N N . TYR B 1 181 ? 9.479 6.975 16.585 1.00 22.46 180 TYR B N 1
ATOM 2816 C CA . TYR B 1 181 ? 8.506 5.920 16.216 1.00 22.26 180 TYR B CA 1
ATOM 2817 C C . TYR B 1 181 ? 7.592 5.623 17.410 1.00 22.99 180 TYR B C 1
ATOM 2818 O O . TYR B 1 181 ? 6.363 5.573 17.246 1.00 22.94 180 TYR B O 1
ATOM 2827 N N . ALA B 1 182 ? 8.174 5.411 18.586 1.00 23.16 181 ALA B N 1
ATOM 2828 C CA . ALA B 1 182 ? 7.411 5.078 19.811 1.00 23.87 181 ALA B CA 1
ATOM 2829 C C . ALA B 1 182 ? 6.473 6.238 20.148 1.00 24.06 181 ALA B C 1
ATOM 2830 O O . ALA B 1 182 ? 5.285 6.003 20.389 1.00 24.47 181 ALA B O 1
ATOM 2832 N N . ALA B 1 183 ? 7.009 7.453 20.173 1.00 24.68 182 ALA B N 1
ATOM 2833 C CA . ALA B 1 183 ? 6.254 8.683 20.498 1.00 25.09 182 ALA B CA 1
ATOM 2834 C C . ALA B 1 183 ? 5.113 8.879 19.489 1.00 24.95 182 ALA B C 1
ATOM 2835 O O . ALA B 1 183 ? 4.018 9.289 19.930 1.00 25.76 182 ALA B O 1
ATOM 2837 N N . ALA B 1 184 ? 5.342 8.609 18.205 1.00 24.09 183 ALA B N 1
ATOM 2838 C CA . ALA B 1 184 ? 4.336 8.777 17.126 1.00 24.95 183 ALA B CA 1
ATOM 2839 C C . ALA B 1 184 ? 3.160 7.808 17.329 1.00 25.32 183 ALA B C 1
ATOM 2840 O O . ALA B 1 184 ? 2.043 8.089 16.876 1.00 27.08 183 ALA B O 1
ATOM 2842 N N . HIS B 1 185 ? 3.400 6.696 18.004 1.00 24.62 184 HIS B N 1
ATOM 2843 C CA . HIS B 1 185 ? 2.384 5.665 18.332 1.00 25.65 184 HIS B CA 1
ATOM 2844 C C . HIS B 1 185 ? 1.708 5.968 19.680 1.00 26.52 184 HIS B C 1
ATOM 2845 O O . HIS B 1 185 ? 0.908 5.152 20.155 1.00 27.91 184 HIS B O 1
ATOM 2852 N N . GLY B 1 186 ? 1.982 7.118 20.287 1.00 26.95 185 GLY B N 1
ATOM 2853 C CA . GLY 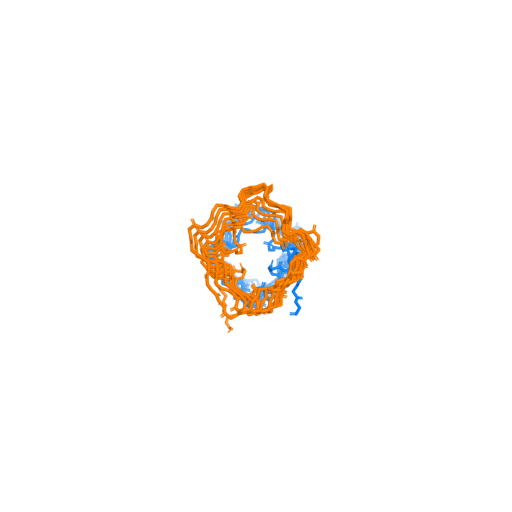B 1 186 ? 1.252 7.583 21.485 1.00 27.80 185 GLY B CA 1
ATOM 2854 C C . GLY B 1 186 ? 1.943 7.177 22.786 1.00 27.13 185 GLY B C 1
ATOM 2855 O O . GLY B 1 186 ? 1.322 7.365 23.831 1.00 28.11 185 GLY B O 1
ATOM 2856 N N . LEU B 1 187 ? 3.170 6.637 22.749 1.00 25.67 186 LEU B N 1
ATOM 2857 C CA . LEU B 1 187 ? 3.932 6.333 23.995 1.00 26.14 186 LEU B CA 1
ATOM 2858 C C . LEU B 1 187 ? 4.521 7.643 24.524 1.00 26.57 186 LEU B C 1
ATOM 2859 O O . LEU B 1 187 ? 4.963 8.441 23.683 1.00 26.38 186 LEU B O 1
ATOM 2864 N N . ALA B 1 188 ? 4.495 7.853 25.842 1.00 27.83 187 ALA B N 1
ATOM 2865 C CA . ALA B 1 188 ? 5.102 9.029 26.502 1.00 29.60 187 ALA B CA 1
ATOM 2866 C C . ALA B 1 188 ? 6.538 8.655 26.874 1.00 29.82 187 ALA B C 1
ATOM 2867 O O . ALA B 1 188 ? 6.746 7.999 27.926 1.00 29.75 187 ALA B O 1
ATOM 2869 N N . VAL B 1 189 ? 7.486 9.008 26.006 1.00 30.26 188 VAL B N 1
ATOM 2870 C CA . VAL B 1 189 ? 8.901 8.557 26.117 1.00 31.52 188 VAL B CA 1
ATOM 2871 C C . VAL B 1 189 ? 9.660 9.537 27.000 1.00 35.77 188 VAL B C 1
ATOM 2872 O O . VAL B 1 189 ? 9.692 10.729 26.651 1.00 36.13 188 VAL B O 1
ATOM 2876 N N . HIS B 1 190 ? 10.271 9.032 28.067 1.00 38.83 189 HIS B N 1
ATOM 2877 C CA . HIS B 1 190 ? 11.009 9.815 29.097 1.00 44.01 189 HIS B CA 1
ATOM 2878 C C . HIS B 1 190 ? 12.518 9.501 29.024 1.00 47.06 189 HIS B C 1
ATOM 2879 O O . HIS B 1 190 ? 12.865 8.322 28.783 1.00 46.46 189 HIS B O 1
ATOM 2886 N N . GLY B 1 191 ? 13.376 10.511 29.243 1.00 52.31 190 GLY B N 1
ATOM 2887 C CA . GLY B 1 191 ? 14.850 10.388 29.308 1.00 55.98 190 GLY B CA 1
ATOM 2888 C C . GLY B 1 191 ? 15.503 10.627 27.952 1.00 58.83 190 GLY B C 1
ATOM 2889 O O . GLY B 1 191 ? 15.934 11.731 27.588 1.00 62.39 190 GLY B O 1
#